Protein AF-A0AAW0CF86-F1 (afdb_monomer_lite)

Sequence (332 aa):
MVPHLQNVLKTLPPSVVMSGIFGQWKYLMWEEATASEIQLRLKTPATFFRSRMERLRRHFGIWWAPGPDLRQPALHHREGIALLFYDQYWTAMAHKADLRVYWSPFLDSIKKAYPHLQRTTTLRFVIPFPILEALWVHDDPPIRSQSLHLLRFLEDSWRPLPSLGYDETRHDQERIAFVSALTRHLNRTDHTVTSVLMTSRRGQQFIRFVNLQIIHRRFYSTQLSHRSQASFRDRSILMLEWARATRRVQEVGNLPLDHFAPIPAPEDDSPASSEGANESTVRYSVDTATPEVGSNRLAMEESSPDSSTPRDGNLSSAIADGSVTQGEYGIV

Foldseek 3Di:
DLVVVLVVCVVDQQQCCCCQPVVNQLLQLQDGGDNVLVVCCSPPVVVSVVVCCVVVLLLFLSVVADWFPADPPLVVDPLSVVLVVLSVVLVCLLPDPVVVVCVVVSVVSCVVCQVVNCVRRVALSSHRLVSLLSQQLPPDPVSNVSSLVCLVSVVRSLDFDPDDPGDVVNSVSVLLSVLSSVLCSLPDPPRPGHGNLLADPSSVVSLLVSLVSCQVVVLLEPVPDPDDPSSNVSSPSSLVSSVVSNVSSCVSHVHDPPSHPRRDHNVVPDPDPPDDPDDDPPDPDDDDDDDDDDDDDDDDDDDDDDDDDDDDDDDDDDDDDDDDDDDDDDDD

Structure (mmCIF, N/CA/C/O backbone):
data_AF-A0AAW0CF86-F1
#
_entry.id   AF-A0AAW0CF86-F1
#
loop_
_atom_site.group_PDB
_atom_site.id
_atom_site.type_symbol
_atom_site.label_atom_id
_atom_site.label_alt_id
_atom_site.label_comp_id
_atom_site.label_asym_id
_atom_site.label_entity_id
_atom_site.label_seq_id
_atom_site.pdbx_PDB_ins_code
_atom_site.Cartn_x
_atom_site.Cartn_y
_atom_site.Cartn_z
_atom_site.occupancy
_atom_site.B_iso_or_equiv
_atom_site.auth_seq_id
_atom_site.auth_comp_id
_atom_site.auth_asym_id
_atom_site.auth_atom_id
_atom_site.pdbx_PDB_model_num
ATOM 1 N N . MET A 1 1 ? 11.888 5.222 -34.480 1.00 59.88 1 MET A N 1
ATOM 2 C CA . MET A 1 1 ? 11.998 4.253 -33.360 1.00 59.88 1 MET A CA 1
ATOM 3 C C . MET A 1 1 ? 10.873 4.353 -32.328 1.00 59.88 1 MET A C 1
ATOM 5 O O . MET A 1 1 ? 10.378 3.312 -31.918 1.00 59.88 1 MET A O 1
ATOM 9 N N . VAL A 1 2 ? 10.422 5.552 -31.934 1.00 68.31 2 VAL A N 1
ATOM 10 C CA . VAL A 1 2 ? 9.362 5.723 -30.913 1.00 68.31 2 VAL A CA 1
ATOM 11 C C . VAL A 1 2 ? 8.044 4.975 -31.215 1.00 68.31 2 VAL A C 1
ATOM 13 O O . VAL A 1 2 ? 7.524 4.359 -30.288 1.00 68.31 2 VAL A O 1
ATOM 16 N N . PRO A 1 3 ? 7.520 4.925 -32.462 1.00 75.00 3 PRO A N 1
ATOM 17 C CA . PRO A 1 3 ? 6.268 4.207 -32.742 1.00 75.00 3 PRO A CA 1
ATOM 18 C C . PRO A 1 3 ? 6.373 2.689 -32.546 1.00 75.00 3 PRO A C 1
ATOM 20 O O . PRO A 1 3 ? 5.465 2.066 -32.006 1.00 75.00 3 PRO A O 1
ATOM 23 N N . HIS A 1 4 ? 7.504 2.090 -32.933 1.00 79.50 4 HIS A N 1
ATOM 24 C CA . HIS A 1 4 ? 7.721 0.652 -32.775 1.00 79.50 4 HIS A CA 1
ATOM 25 C C . HIS A 1 4 ? 7.871 0.274 -31.298 1.00 79.50 4 HIS A C 1
ATOM 27 O O . HIS A 1 4 ? 7.210 -0.648 -30.828 1.00 79.50 4 HIS A O 1
ATOM 33 N N . LEU A 1 5 ? 8.644 1.057 -30.536 1.00 81.69 5 LEU A N 1
ATOM 34 C CA . LEU A 1 5 ? 8.750 0.882 -29.089 1.00 81.69 5 LEU A CA 1
ATOM 35 C C . LEU A 1 5 ? 7.384 1.041 -28.406 1.00 81.69 5 LEU A C 1
ATOM 37 O O . LEU A 1 5 ? 7.028 0.234 -27.560 1.00 81.69 5 LEU A O 1
ATOM 41 N N . GLN A 1 6 ? 6.574 2.026 -28.799 1.00 81.94 6 GLN A N 1
ATOM 42 C CA . GLN A 1 6 ? 5.212 2.176 -28.275 1.00 81.94 6 GLN A CA 1
ATOM 43 C C . GLN A 1 6 ? 4.331 0.954 -28.552 1.00 81.94 6 GLN A C 1
ATOM 45 O O . GLN A 1 6 ? 3.543 0.587 -27.684 1.00 81.94 6 GLN A O 1
ATOM 50 N N . ASN A 1 7 ? 4.452 0.330 -29.725 1.00 84.19 7 ASN A N 1
ATOM 51 C CA . ASN A 1 7 ? 3.686 -0.869 -30.059 1.00 84.19 7 ASN A CA 1
ATOM 52 C C . ASN A 1 7 ? 4.094 -2.059 -29.188 1.00 84.19 7 ASN A C 1
ATOM 54 O O . ASN A 1 7 ? 3.217 -2.731 -28.660 1.00 84.19 7 ASN A O 1
ATOM 58 N N . VAL A 1 8 ? 5.396 -2.259 -28.964 1.00 86.00 8 VAL A N 1
ATOM 59 C CA . VAL A 1 8 ? 5.900 -3.316 -28.071 1.00 86.00 8 VAL A CA 1
ATOM 60 C C . VAL A 1 8 ? 5.487 -3.058 -26.619 1.00 86.00 8 VAL A C 1
ATOM 62 O O . VAL A 1 8 ? 5.004 -3.949 -25.935 1.00 86.00 8 VAL A O 1
ATOM 65 N N . LEU A 1 9 ? 5.610 -1.826 -26.125 1.00 87.00 9 LEU A N 1
ATOM 66 C CA . LEU A 1 9 ? 5.293 -1.526 -24.725 1.00 87.00 9 LEU A CA 1
ATOM 67 C C . LEU A 1 9 ? 3.800 -1.625 -24.401 1.00 87.00 9 LEU A C 1
ATOM 69 O O . LEU A 1 9 ? 3.448 -1.854 -23.249 1.00 87.00 9 LEU A O 1
ATOM 73 N N . LYS A 1 10 ? 2.919 -1.479 -25.396 1.00 85.06 10 LYS A N 1
ATOM 74 C CA . LYS A 1 10 ? 1.472 -1.679 -25.223 1.00 85.06 10 LYS A CA 1
ATOM 75 C C . LYS A 1 10 ? 1.084 -3.141 -25.001 1.00 85.06 10 LYS A C 1
ATOM 77 O O . LYS A 1 10 ? -0.008 -3.376 -24.497 1.00 85.06 10 LYS A O 1
ATOM 82 N N . THR A 1 11 ? 1.928 -4.102 -25.376 1.00 88.12 11 THR A N 1
ATOM 83 C CA . THR A 1 11 ? 1.635 -5.531 -25.176 1.00 88.12 11 THR A CA 1
ATOM 84 C C . THR A 1 11 ? 2.081 -6.038 -23.808 1.00 88.12 11 THR A C 1
ATOM 86 O O . THR A 1 11 ? 1.804 -7.183 -23.466 1.00 88.12 11 THR A O 1
ATOM 89 N N . LEU A 1 12 ? 2.794 -5.217 -23.036 1.00 89.62 12 LEU A N 1
ATOM 90 C CA . LEU A 1 12 ? 3.292 -5.569 -21.711 1.00 89.62 12 LEU A CA 1
ATOM 91 C C . LEU A 1 12 ? 2.400 -4.958 -20.621 1.00 89.62 12 LEU A C 1
ATOM 93 O O . LEU A 1 12 ? 1.883 -3.852 -20.808 1.00 89.62 12 LEU A O 1
ATOM 97 N N . PRO A 1 13 ? 2.258 -5.618 -19.455 1.00 90.06 13 PRO A N 1
ATOM 98 C CA . PRO A 1 13 ? 1.591 -5.012 -18.311 1.00 90.06 13 PRO A CA 1
ATOM 99 C C . PRO A 1 13 ? 2.250 -3.670 -17.938 1.00 90.06 13 PRO A C 1
ATOM 101 O O . PRO A 1 13 ? 3.485 -3.586 -17.908 1.00 90.06 13 PRO A O 1
ATOM 104 N N . PRO A 1 14 ? 1.477 -2.614 -17.616 1.00 91.56 14 PRO A N 1
ATOM 105 C CA . PRO A 1 14 ? 2.038 -1.306 -17.277 1.00 91.56 14 PRO A CA 1
ATOM 106 C C . PRO A 1 14 ? 3.062 -1.348 -16.137 1.00 91.56 14 PRO A C 1
ATOM 108 O O . PRO A 1 14 ? 4.071 -0.646 -16.188 1.00 91.56 14 PRO A O 1
ATOM 111 N N . SER A 1 15 ? 2.842 -2.202 -15.136 1.00 89.88 15 SER A N 1
ATOM 112 C CA . SER A 1 15 ? 3.768 -2.425 -14.023 1.00 89.88 15 SER A CA 1
ATOM 113 C C . SER A 1 15 ? 5.114 -2.985 -14.492 1.00 89.88 15 SER A C 1
ATOM 115 O O . SER A 1 15 ? 6.146 -2.468 -14.067 1.00 89.88 15 SER A O 1
ATOM 117 N N . VAL A 1 16 ? 5.143 -3.929 -15.443 1.00 91.38 16 VAL A N 1
ATOM 118 C CA . VAL A 1 16 ? 6.388 -4.450 -16.052 1.00 91.38 16 VAL A CA 1
ATOM 119 C C . VAL A 1 16 ? 7.157 -3.352 -16.777 1.00 91.38 16 VAL A C 1
ATOM 121 O O . VAL A 1 16 ? 8.369 -3.228 -16.618 1.00 91.38 16 VAL A O 1
ATOM 124 N N . VAL A 1 17 ? 6.465 -2.522 -17.558 1.00 92.19 17 VAL A N 1
ATOM 125 C CA . VAL A 1 17 ? 7.119 -1.428 -18.290 1.00 92.19 17 VAL A CA 1
ATOM 126 C C . VAL A 1 17 ? 7.677 -0.388 -17.316 1.00 92.19 17 VAL A C 1
ATOM 128 O O . VAL A 1 17 ? 8.817 0.061 -17.448 1.00 92.19 17 VAL A O 1
ATOM 131 N N . MET A 1 18 ? 6.894 -0.018 -16.305 1.00 90.69 18 MET A N 1
ATOM 132 C CA . MET A 1 18 ? 7.280 1.004 -15.337 1.00 90.69 18 MET A CA 1
ATOM 133 C C . MET A 1 18 ? 8.475 0.565 -14.475 1.00 90.69 18 MET A C 1
ATOM 135 O O . MET A 1 18 ? 9.384 1.363 -14.244 1.00 90.69 18 MET A O 1
ATOM 139 N N . SER A 1 19 ? 8.520 -0.701 -14.054 1.00 89.69 19 SER A N 1
ATOM 140 C CA . SER A 1 19 ? 9.624 -1.278 -13.274 1.00 89.69 19 SER A CA 1
ATOM 141 C C . SER A 1 19 ? 10.834 -1.633 -14.136 1.00 89.69 19 SER A C 1
ATOM 143 O O . SER A 1 19 ? 11.913 -1.074 -13.955 1.00 89.69 19 SER A O 1
ATOM 145 N N . GLY A 1 20 ? 10.656 -2.562 -15.073 1.00 86.44 20 GLY A N 1
ATOM 146 C CA . GLY A 1 20 ? 11.732 -3.221 -15.801 1.00 86.44 20 GLY A CA 1
ATOM 147 C C . GLY A 1 20 ? 12.387 -2.353 -16.869 1.00 86.44 20 GLY A C 1
ATOM 148 O O . GLY A 1 20 ? 13.569 -2.528 -17.148 1.00 86.44 20 GLY A O 1
ATOM 149 N N . ILE A 1 21 ? 11.644 -1.401 -17.444 1.00 88.06 21 ILE A N 1
ATOM 150 C CA . ILE A 1 21 ? 12.124 -0.569 -18.559 1.00 88.06 21 ILE A CA 1
ATOM 151 C C . ILE A 1 21 ? 12.426 0.852 -18.090 1.00 88.06 21 ILE A C 1
ATOM 153 O O . ILE A 1 21 ? 13.468 1.406 -18.434 1.00 88.06 21 ILE A O 1
ATOM 157 N N . PHE A 1 22 ? 11.552 1.453 -17.276 1.00 88.62 22 PHE A N 1
ATOM 158 C CA . PHE A 1 22 ? 11.775 2.811 -16.763 1.00 88.62 22 PHE A CA 1
ATOM 159 C C . PHE A 1 22 ? 12.461 2.881 -15.396 1.00 88.62 22 PHE A C 1
ATOM 161 O O . PHE A 1 22 ? 12.773 3.991 -14.949 1.00 88.62 22 PHE A O 1
ATOM 168 N N . GLY A 1 23 ? 12.692 1.748 -14.725 1.00 86.75 23 GLY A N 1
ATOM 169 C CA . GLY A 1 23 ? 13.358 1.700 -13.419 1.00 86.75 23 GLY A CA 1
ATOM 170 C C . GLY A 1 23 ? 12.551 2.336 -12.283 1.00 86.75 23 GLY A C 1
ATOM 171 O O . GLY A 1 23 ? 13.106 2.670 -11.241 1.00 86.75 23 GLY A O 1
ATOM 172 N N . GLN A 1 24 ? 11.246 2.552 -12.461 1.00 88.12 24 GLN A N 1
ATOM 173 C CA . GLN A 1 24 ? 10.406 3.320 -11.538 1.00 88.12 24 GLN A CA 1
ATOM 174 C C . GLN A 1 24 ? 9.729 2.444 -10.472 1.00 88.12 24 GLN A C 1
ATOM 176 O O . GLN A 1 24 ? 8.558 2.632 -10.136 1.00 88.12 24 GLN A O 1
ATOM 181 N N . TRP A 1 25 ? 10.487 1.506 -9.904 1.00 87.19 25 TRP A N 1
ATOM 182 C CA . TRP A 1 25 ? 10.035 0.587 -8.854 1.00 87.19 25 TRP A CA 1
ATOM 183 C C . TRP A 1 25 ? 9.386 1.290 -7.666 1.00 87.19 25 TRP A C 1
ATOM 185 O O . TRP A 1 25 ? 8.360 0.840 -7.164 1.00 87.19 25 TRP A O 1
ATOM 195 N N . LYS A 1 26 ? 9.949 2.433 -7.256 1.00 85.81 26 LYS A N 1
ATOM 196 C CA . LYS A 1 26 ? 9.449 3.198 -6.109 1.00 85.81 26 LYS A CA 1
ATOM 197 C C . LYS A 1 26 ? 7.974 3.572 -6.231 1.00 85.81 26 LYS A C 1
ATOM 199 O O . LYS A 1 26 ? 7.317 3.698 -5.215 1.00 85.81 26 LYS A O 1
ATOM 204 N N . TYR A 1 27 ? 7.445 3.756 -7.443 1.00 84.81 27 TYR A N 1
ATOM 205 C CA . TYR A 1 27 ? 6.038 4.114 -7.613 1.00 84.81 27 TYR A CA 1
ATOM 206 C C . TYR A 1 27 ? 5.123 2.900 -7.512 1.00 84.81 27 TYR A C 1
ATOM 208 O O . TYR A 1 27 ? 4.054 3.013 -6.926 1.00 84.81 27 TYR A O 1
ATOM 216 N N . LEU A 1 28 ? 5.556 1.752 -8.032 1.00 89.06 28 LEU A N 1
ATOM 217 C CA . LEU A 1 28 ? 4.744 0.534 -8.070 1.00 89.06 28 LEU A CA 1
ATOM 218 C C . LEU A 1 28 ? 4.494 -0.056 -6.685 1.00 89.06 28 LEU A C 1
ATOM 220 O O . LEU A 1 28 ? 3.451 -0.657 -6.454 1.00 89.06 28 LEU A O 1
ATOM 224 N N . MET A 1 29 ? 5.403 0.195 -5.740 1.00 90.62 29 MET A N 1
ATOM 225 C CA . MET A 1 29 ? 5.207 -0.199 -4.346 1.00 90.62 29 MET A CA 1
ATOM 226 C C . MET A 1 29 ? 3.998 0.481 -3.693 1.00 90.62 29 MET A C 1
ATOM 228 O O . MET A 1 29 ? 3.449 -0.064 -2.740 1.00 90.62 29 MET A O 1
ATOM 232 N N . TRP A 1 30 ? 3.567 1.645 -4.188 1.00 90.31 30 TRP A N 1
ATOM 233 C CA . TRP A 1 30 ? 2.544 2.465 -3.527 1.00 90.31 30 TRP A CA 1
ATOM 234 C C . TRP A 1 30 ? 1.343 2.792 -4.420 1.00 90.31 30 TRP A C 1
ATOM 236 O O . TRP A 1 30 ? 0.264 3.087 -3.912 1.00 90.31 30 TRP A O 1
ATOM 246 N N . GLU A 1 31 ? 1.500 2.738 -5.743 1.00 88.00 31 GLU A N 1
ATOM 247 C CA . GLU A 1 31 ? 0.454 3.050 -6.714 1.00 88.00 31 GLU A CA 1
ATOM 248 C C . GLU A 1 31 ? 0.515 2.128 -7.931 1.00 88.00 31 GLU A C 1
ATOM 250 O O . GLU A 1 31 ? 1.586 1.832 -8.460 1.00 88.00 31 GLU A O 1
ATOM 255 N N . GLU A 1 32 ? -0.657 1.759 -8.440 1.00 88.31 32 GLU A N 1
ATOM 256 C CA . GLU A 1 32 ? -0.766 1.041 -9.703 1.00 88.31 32 GLU A CA 1
ATOM 257 C C . GLU A 1 32 ? -0.334 1.930 -10.882 1.00 88.31 32 GLU A C 1
ATOM 259 O O . GLU A 1 32 ? -0.564 3.146 -10.898 1.00 88.31 32 GLU A O 1
ATOM 264 N N . ALA A 1 33 ? 0.326 1.325 -11.870 1.00 89.50 33 ALA A N 1
ATOM 265 C CA . ALA A 1 33 ? 0.683 1.996 -13.112 1.00 89.50 33 ALA A CA 1
ATOM 266 C C . ALA A 1 33 ? -0.411 1.812 -14.162 1.00 89.50 33 ALA A C 1
ATOM 268 O O . ALA A 1 33 ? -0.929 0.714 -14.345 1.00 89.50 33 ALA A O 1
ATOM 269 N N . THR A 1 34 ? -0.704 2.865 -14.922 1.00 90.56 34 THR A N 1
ATOM 270 C CA . THR A 1 34 ? -1.707 2.805 -15.993 1.00 90.56 34 THR A CA 1
ATOM 271 C C . THR A 1 34 ? -1.072 2.892 -17.378 1.00 90.56 34 THR A C 1
ATOM 273 O O . THR A 1 34 ? 0.010 3.452 -17.571 1.00 90.56 34 THR A O 1
ATOM 276 N N . ALA A 1 35 ? -1.770 2.388 -18.399 1.00 89.94 35 ALA A N 1
ATOM 277 C CA . ALA A 1 35 ? -1.308 2.497 -19.783 1.00 89.94 35 ALA A CA 1
ATOM 278 C C . ALA A 1 35 ? -1.127 3.962 -20.233 1.00 89.94 35 ALA A C 1
ATOM 280 O O . ALA A 1 35 ? -0.201 4.271 -20.987 1.00 89.94 35 ALA A O 1
ATOM 281 N N . SER A 1 36 ? -1.969 4.885 -19.750 1.00 89.31 36 SER A N 1
ATOM 282 C CA . SER A 1 36 ? -1.851 6.315 -20.061 1.00 89.31 36 SER A CA 1
ATOM 283 C C . SER A 1 36 ? -0.574 6.926 -19.484 1.00 89.31 36 SER A C 1
ATOM 285 O O . SER A 1 36 ? 0.070 7.738 -20.149 1.00 89.31 36 SER A O 1
ATOM 287 N N . GLU A 1 37 ? -0.142 6.484 -18.304 1.00 89.38 37 GLU A N 1
ATOM 288 C CA . GLU A 1 37 ? 1.126 6.901 -17.707 1.00 89.38 37 GLU A CA 1
ATOM 289 C C . GLU A 1 37 ? 2.336 6.399 -18.493 1.00 89.38 37 GLU A C 1
ATOM 291 O O . GLU A 1 37 ? 3.292 7.154 -18.674 1.00 89.38 37 GLU A O 1
ATOM 296 N N . ILE A 1 38 ? 2.288 5.168 -19.015 1.00 90.19 38 ILE A N 1
ATOM 297 C CA . ILE A 1 38 ? 3.330 4.643 -19.911 1.00 90.19 38 ILE A CA 1
ATOM 298 C C . ILE A 1 38 ? 3.429 5.504 -21.171 1.00 90.19 38 ILE A C 1
ATOM 300 O O . ILE A 1 38 ? 4.522 5.915 -21.565 1.00 90.19 38 ILE A O 1
ATOM 304 N N . GLN A 1 39 ? 2.289 5.845 -21.777 1.00 89.12 39 GLN A N 1
ATOM 305 C CA . GLN A 1 39 ? 2.263 6.713 -22.955 1.00 89.12 39 GLN A CA 1
ATOM 306 C C . GLN A 1 39 ? 2.796 8.116 -22.649 1.00 89.12 39 GLN A C 1
ATOM 308 O O . GLN A 1 39 ? 3.587 8.652 -23.427 1.00 89.12 39 GLN A O 1
ATOM 313 N N . LEU A 1 40 ? 2.417 8.697 -21.509 1.00 89.00 40 LEU A N 1
ATOM 314 C CA . LEU A 1 40 ? 2.907 10.006 -21.084 1.00 89.00 40 LEU A CA 1
ATOM 315 C C . LEU A 1 40 ? 4.421 9.981 -20.840 1.00 89.00 40 LEU A C 1
ATOM 317 O O . LEU A 1 40 ? 5.138 10.872 -21.296 1.00 89.00 40 LEU A O 1
ATOM 321 N N . ARG A 1 41 ? 4.925 8.927 -20.187 1.00 89.25 41 ARG A N 1
ATOM 322 C CA . ARG A 1 41 ? 6.355 8.735 -19.921 1.00 89.25 41 ARG A CA 1
ATOM 323 C C . ARG A 1 41 ? 7.179 8.575 -21.196 1.00 89.25 41 ARG A C 1
ATOM 325 O O . ARG A 1 41 ? 8.321 9.039 -21.214 1.00 89.25 41 ARG A O 1
ATOM 332 N N . LEU A 1 42 ? 6.620 7.936 -22.227 1.00 87.69 42 LEU A N 1
ATOM 333 C CA . LEU A 1 42 ? 7.255 7.757 -23.537 1.00 87.69 42 LEU A CA 1
ATOM 334 C C . LEU A 1 42 ? 7.262 9.035 -24.369 1.00 87.69 42 LEU A C 1
ATOM 336 O O . LEU A 1 42 ? 8.278 9.362 -24.974 1.00 87.69 42 LEU A O 1
ATOM 340 N N . LYS A 1 43 ? 6.128 9.741 -24.428 1.00 87.19 43 LYS A N 1
ATOM 341 C CA . LYS A 1 43 ? 5.984 10.941 -25.261 1.00 87.19 43 LYS A CA 1
ATOM 342 C C . LYS A 1 43 ? 6.702 12.138 -24.660 1.00 87.19 43 LYS A C 1
ATOM 344 O O . LYS A 1 43 ? 7.349 12.896 -25.376 1.00 87.19 43 LYS A O 1
ATOM 349 N N . THR A 1 44 ? 6.550 12.346 -23.354 1.00 88.31 44 THR A N 1
ATOM 350 C CA . THR A 1 44 ? 6.991 13.587 -22.717 1.00 88.31 44 THR A CA 1
ATOM 351 C C . THR A 1 44 ? 7.403 13.336 -21.260 1.00 88.31 44 THR A C 1
ATOM 353 O O . THR A 1 44 ? 6.649 13.643 -20.328 1.00 88.31 44 THR A O 1
ATOM 356 N N . PRO A 1 45 ? 8.632 12.826 -21.031 1.00 87.44 45 PRO A N 1
ATOM 357 C CA . PRO A 1 45 ? 9.131 12.470 -19.700 1.00 87.44 45 PRO A CA 1
ATOM 358 C C . PRO A 1 45 ? 8.988 13.584 -18.655 1.00 87.44 45 PRO A C 1
ATOM 360 O O . PRO A 1 45 ? 8.585 13.322 -17.524 1.00 87.44 45 PRO A O 1
ATOM 363 N N . ALA A 1 46 ? 9.251 14.839 -19.033 1.00 88.75 46 ALA A N 1
ATOM 364 C CA . ALA A 1 46 ? 9.133 15.981 -18.127 1.00 88.75 46 ALA A CA 1
ATOM 365 C C . ALA A 1 46 ? 7.694 16.189 -17.622 1.00 88.75 46 ALA A C 1
ATOM 367 O O . ALA A 1 46 ? 7.482 16.444 -16.437 1.00 88.75 46 ALA A O 1
ATOM 368 N N . THR A 1 47 ? 6.693 16.034 -18.496 1.00 87.88 47 THR A N 1
ATOM 369 C CA . THR A 1 47 ? 5.280 16.137 -18.093 1.00 87.88 47 THR A CA 1
ATOM 370 C C . THR A 1 47 ? 4.843 14.953 -17.246 1.00 87.88 47 THR A C 1
ATOM 372 O O . THR A 1 47 ? 4.106 15.151 -16.286 1.00 87.88 47 THR A O 1
ATOM 375 N N . PHE A 1 48 ? 5.357 13.749 -17.521 1.00 88.69 48 PHE A N 1
ATOM 376 C CA . PHE A 1 48 ? 5.144 12.600 -16.649 1.00 88.69 48 PHE A CA 1
ATOM 377 C C . PHE A 1 48 ? 5.638 12.903 -15.232 1.00 88.69 48 PHE A C 1
ATOM 379 O O . PHE A 1 48 ? 4.850 12.827 -14.294 1.00 88.69 48 PHE A O 1
ATOM 386 N N . PHE A 1 49 ? 6.894 13.335 -15.071 1.00 84.50 49 PHE A N 1
ATOM 387 C CA . PHE A 1 49 ? 7.438 13.640 -13.746 1.00 84.50 49 PHE A CA 1
ATOM 388 C C . PHE A 1 49 ? 6.715 14.804 -13.072 1.00 84.50 49 PHE A C 1
ATOM 390 O O . PHE A 1 49 ? 6.470 14.732 -11.873 1.00 84.50 49 PHE A O 1
ATOM 397 N N . ARG A 1 50 ? 6.307 15.836 -13.820 1.00 84.19 50 ARG A N 1
ATOM 398 C CA . ARG A 1 50 ? 5.503 16.938 -13.273 1.00 84.19 50 ARG A CA 1
ATOM 399 C C . ARG A 1 50 ? 4.132 16.457 -12.797 1.00 84.19 50 ARG A C 1
ATOM 401 O O . ARG A 1 50 ? 3.756 16.774 -11.677 1.00 84.19 50 ARG A O 1
ATOM 408 N N . SER A 1 51 ? 3.425 15.663 -13.602 1.00 83.50 51 SER A N 1
ATOM 409 C CA . SER A 1 51 ? 2.105 15.121 -13.252 1.00 83.50 51 SER A CA 1
ATOM 410 C C . SER A 1 51 ? 2.175 14.169 -12.057 1.00 83.50 51 SER A C 1
ATOM 412 O O . SER A 1 51 ? 1.367 14.274 -11.138 1.00 83.50 51 SER A O 1
ATOM 414 N N . ARG A 1 52 ? 3.189 13.291 -12.009 1.00 79.69 52 ARG A N 1
ATOM 415 C CA . ARG A 1 52 ? 3.446 12.412 -10.866 1.00 79.69 52 ARG A CA 1
ATOM 416 C C . ARG A 1 52 ? 3.835 13.219 -9.641 1.00 79.69 52 ARG A C 1
ATOM 418 O O . ARG A 1 52 ? 3.314 12.936 -8.577 1.00 79.69 52 ARG A O 1
ATOM 425 N N . MET A 1 53 ? 4.687 14.232 -9.769 1.00 74.19 53 MET A N 1
ATOM 426 C CA . MET A 1 53 ? 5.027 15.114 -8.655 1.00 74.19 53 MET A CA 1
ATOM 427 C C . MET A 1 53 ? 3.789 15.847 -8.142 1.00 74.19 53 MET A C 1
ATOM 429 O O . MET A 1 53 ? 3.609 15.918 -6.939 1.00 74.19 53 MET A O 1
ATOM 433 N N . GLU A 1 54 ? 2.918 16.359 -9.010 1.00 74.94 54 GLU A N 1
ATOM 434 C CA . GLU A 1 54 ? 1.692 17.039 -8.590 1.00 74.94 54 GLU A CA 1
ATOM 435 C C . GLU A 1 54 ? 0.712 16.074 -7.915 1.00 74.94 54 GLU A C 1
ATOM 437 O O . GLU A 1 54 ? 0.204 16.370 -6.836 1.00 74.94 54 GLU A O 1
ATOM 442 N N . ARG A 1 55 ? 0.497 14.884 -8.490 1.00 73.44 55 ARG A N 1
ATOM 443 C CA . ARG A 1 55 ? -0.362 13.855 -7.895 1.00 73.44 55 ARG A CA 1
ATOM 444 C C . ARG A 1 55 ? 0.198 13.353 -6.569 1.00 73.44 55 ARG A C 1
ATOM 446 O O . ARG A 1 55 ? -0.537 13.284 -5.596 1.00 73.44 55 ARG A O 1
ATOM 453 N N . LEU A 1 56 ? 1.483 13.027 -6.508 1.00 68.75 56 LEU A N 1
ATOM 454 C CA . LEU A 1 56 ? 2.137 12.492 -5.312 1.00 68.75 56 LEU A CA 1
ATOM 455 C C . LEU A 1 56 ? 2.398 13.569 -4.258 1.00 68.75 56 LEU A C 1
ATOM 457 O O . LEU A 1 56 ? 2.455 13.244 -3.079 1.00 68.75 56 LEU A O 1
ATOM 461 N N . ARG A 1 57 ? 2.469 14.849 -4.647 1.00 63.31 57 ARG A N 1
ATOM 462 C CA . ARG A 1 57 ? 2.363 15.972 -3.708 1.00 63.31 57 ARG A CA 1
ATOM 463 C C . ARG A 1 57 ? 0.993 16.049 -3.065 1.00 63.31 57 ARG A C 1
ATOM 465 O O . ARG A 1 57 ? 0.928 16.515 -1.951 1.00 63.31 57 ARG A O 1
ATOM 472 N N . ARG A 1 58 ? -0.086 15.596 -3.708 1.00 63.84 58 ARG A N 1
ATOM 473 C CA . ARG A 1 58 ? -1.401 15.487 -3.045 1.00 63.84 58 ARG A CA 1
ATOM 474 C C . ARG A 1 58 ? -1.502 14.262 -2.126 1.00 63.84 58 ARG A C 1
ATOM 476 O O . ARG A 1 58 ? -2.376 14.227 -1.273 1.00 63.84 58 ARG A O 1
ATOM 483 N N . HIS A 1 59 ? -0.622 13.273 -2.298 1.00 62.78 59 HIS A N 1
ATOM 484 C CA . HIS A 1 59 ? -0.629 11.991 -1.577 1.00 62.78 59 HIS A CA 1
ATOM 485 C C . HIS A 1 59 ? 0.696 11.748 -0.841 1.00 62.78 59 HIS A C 1
ATOM 487 O O . HIS A 1 59 ? 1.188 10.626 -0.854 1.00 62.78 59 HIS A O 1
ATOM 493 N N . PHE A 1 60 ? 1.252 12.845 -0.307 1.00 70.25 60 PHE A N 1
ATOM 494 C CA . PHE A 1 60 ? 2.434 13.076 0.538 1.00 70.25 60 PHE A CA 1
ATOM 495 C C . PHE A 1 60 ? 3.330 11.866 0.867 1.00 70.25 60 PHE A C 1
ATOM 497 O O . PHE A 1 60 ? 2.881 10.764 1.091 1.00 70.25 60 PHE A O 1
ATOM 504 N N . GLY A 1 61 ? 4.652 12.022 0.923 1.00 65.81 61 GLY A N 1
ATOM 505 C CA . GLY A 1 61 ? 5.538 10.926 1.359 1.00 65.81 61 GLY A CA 1
ATOM 506 C C . GLY A 1 61 ? 5.837 9.835 0.320 1.00 65.81 61 GLY A C 1
ATOM 507 O O . GLY A 1 61 ? 6.994 9.444 0.215 1.00 65.81 61 GLY A O 1
ATOM 508 N N . ILE A 1 62 ? 4.885 9.430 -0.535 1.00 78.94 62 ILE A N 1
ATOM 509 C CA . ILE A 1 62 ? 5.139 8.456 -1.624 1.00 78.94 62 ILE A CA 1
ATOM 510 C C . ILE A 1 62 ? 6.218 8.967 -2.593 1.00 78.94 62 ILE A C 1
ATOM 512 O O . ILE A 1 62 ? 7.055 8.203 -3.069 1.00 78.94 62 ILE A O 1
ATOM 516 N N . TRP A 1 63 ? 6.252 10.278 -2.863 1.00 77.50 63 TRP A N 1
ATOM 517 C CA . TRP A 1 63 ? 7.293 10.883 -3.708 1.00 77.50 63 TRP A CA 1
ATOM 518 C C . TRP A 1 63 ? 8.712 10.652 -3.165 1.00 77.50 63 TRP A C 1
ATOM 520 O O . TRP A 1 63 ? 9.657 10.463 -3.940 1.00 77.50 63 TRP A O 1
ATOM 530 N N . TRP A 1 64 ? 8.835 10.665 -1.837 1.00 77.00 64 TRP A N 1
ATOM 531 C CA . TRP A 1 64 ? 10.082 10.504 -1.098 1.00 77.00 64 TRP A CA 1
ATOM 532 C C . TRP A 1 64 ? 10.350 9.059 -0.690 1.00 77.00 64 TRP A C 1
ATOM 534 O O . TRP A 1 64 ? 11.382 8.805 -0.075 1.00 77.00 64 TRP A O 1
ATOM 544 N N . ALA A 1 65 ? 9.451 8.133 -1.025 1.00 85.75 65 ALA A N 1
ATOM 545 C CA . ALA A 1 65 ? 9.623 6.737 -0.692 1.00 85.75 65 ALA A CA 1
ATOM 546 C C . ALA A 1 65 ? 10.878 6.183 -1.380 1.00 85.75 65 ALA A C 1
ATOM 548 O O . ALA A 1 65 ? 11.093 6.437 -2.578 1.00 85.75 65 ALA A O 1
ATOM 549 N N . PRO A 1 66 ? 11.704 5.418 -0.656 1.00 87.81 66 PRO A N 1
ATOM 550 C CA . PRO A 1 66 ? 12.859 4.796 -1.262 1.00 87.81 66 PRO A CA 1
ATOM 551 C C . PRO A 1 66 ? 12.412 3.714 -2.249 1.00 87.81 66 PRO A C 1
ATOM 553 O O . PRO A 1 66 ? 11.398 3.040 -2.069 1.00 87.81 66 PRO A O 1
ATOM 556 N N . GLY A 1 67 ? 13.186 3.560 -3.321 1.00 88.06 67 GLY A N 1
ATOM 557 C CA . GLY A 1 67 ? 13.085 2.390 -4.185 1.00 88.06 67 GLY A CA 1
ATOM 558 C C . GLY A 1 67 ? 13.822 1.191 -3.581 1.00 88.06 67 GLY A C 1
ATOM 559 O O . GLY A 1 67 ? 14.634 1.369 -2.665 1.00 88.06 67 GLY A O 1
ATOM 560 N N . PRO A 1 68 ? 13.575 -0.020 -4.104 1.00 90.19 68 PRO A N 1
ATOM 561 C CA . PRO A 1 68 ? 14.378 -1.181 -3.759 1.00 90.19 68 PRO A CA 1
ATOM 562 C C . PRO A 1 68 ? 15.835 -0.948 -4.182 1.00 90.19 68 PRO A C 1
ATOM 564 O O . PRO A 1 68 ? 16.095 -0.440 -5.277 1.00 90.19 68 PRO A O 1
ATOM 567 N N . ASP A 1 69 ? 16.776 -1.316 -3.317 1.00 89.69 69 ASP A N 1
ATOM 568 C CA . ASP A 1 69 ? 18.208 -1.249 -3.604 1.00 89.69 69 ASP A CA 1
ATOM 569 C C . ASP A 1 69 ? 18.615 -2.423 -4.501 1.00 89.69 69 ASP A C 1
ATOM 571 O O . ASP A 1 69 ? 19.017 -3.493 -4.048 1.00 89.69 69 ASP A O 1
ATOM 575 N N . LEU A 1 70 ? 18.390 -2.247 -5.803 1.00 88.00 70 LEU A N 1
ATOM 576 C CA . LEU A 1 70 ? 18.678 -3.244 -6.825 1.00 88.00 70 LEU A CA 1
ATOM 577 C C . LEU A 1 70 ? 19.865 -2.812 -7.672 1.00 88.00 70 LEU A C 1
ATOM 579 O O . LEU A 1 70 ? 19.938 -1.671 -8.142 1.00 88.00 70 LEU A O 1
ATOM 583 N N . ARG A 1 71 ? 20.725 -3.786 -7.979 1.00 88.31 71 ARG A N 1
ATOM 584 C CA . ARG A 1 71 ? 21.757 -3.638 -9.006 1.00 88.31 71 ARG A CA 1
ATOM 585 C C . ARG A 1 71 ? 21.107 -3.284 -10.340 1.00 88.31 71 ARG A C 1
ATOM 587 O O . ARG A 1 71 ? 20.079 -3.852 -10.707 1.00 88.31 71 ARG A O 1
ATOM 594 N N . GLN A 1 72 ? 21.708 -2.337 -11.052 1.00 85.88 72 GLN A N 1
ATOM 595 C CA . GLN A 1 72 ? 21.192 -1.851 -12.326 1.00 85.88 72 GLN A CA 1
ATOM 596 C C . GLN A 1 72 ? 22.010 -2.412 -13.495 1.00 85.88 72 GLN A C 1
ATOM 598 O O . GLN A 1 72 ? 23.238 -2.391 -13.420 1.00 85.88 72 GLN A O 1
ATOM 603 N N . PRO A 1 73 ? 21.359 -2.839 -14.592 1.00 87.06 73 PRO A N 1
ATOM 604 C CA . PRO A 1 73 ? 19.907 -2.892 -14.804 1.00 87.06 73 PRO A CA 1
ATOM 605 C C . PRO A 1 73 ? 19.231 -4.023 -14.012 1.00 87.06 73 PRO A C 1
ATOM 607 O O . PRO A 1 73 ? 19.697 -5.158 -14.039 1.00 87.06 73 PRO A O 1
ATOM 610 N N . ALA A 1 74 ? 18.101 -3.739 -13.354 1.00 87.06 74 ALA A N 1
ATOM 611 C CA . ALA A 1 74 ? 17.429 -4.702 -12.468 1.00 87.06 74 ALA A CA 1
ATOM 612 C C . ALA A 1 74 ? 17.142 -6.065 -13.132 1.00 87.06 74 ALA A C 1
ATOM 614 O O . ALA A 1 74 ? 17.292 -7.107 -12.500 1.00 87.06 74 ALA A O 1
ATOM 615 N N . LEU A 1 75 ? 16.783 -6.073 -14.420 1.00 89.12 75 LEU A N 1
ATOM 616 C CA . LEU A 1 75 ? 16.455 -7.297 -15.162 1.00 89.12 75 LEU A CA 1
ATOM 617 C C .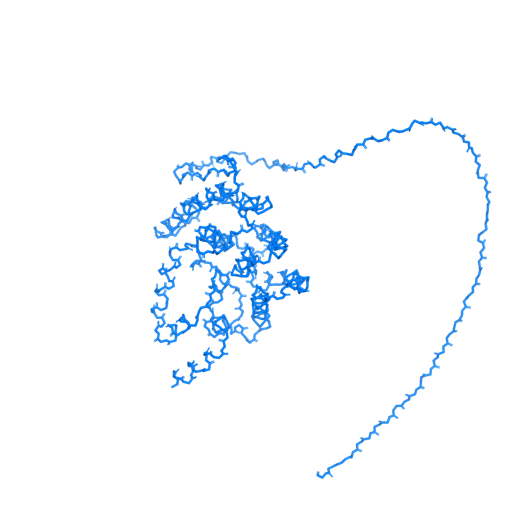 LEU A 1 75 ? 17.671 -8.153 -15.546 1.00 89.12 75 LEU A C 1
ATOM 619 O O . LEU A 1 75 ? 17.491 -9.256 -16.048 1.00 89.12 75 LEU A O 1
ATOM 623 N N . HIS A 1 76 ? 18.898 -7.679 -15.321 1.00 91.38 76 HIS A N 1
ATOM 624 C CA . HIS A 1 76 ? 20.114 -8.470 -15.545 1.00 91.38 76 HIS A CA 1
ATOM 625 C C . HIS A 1 76 ? 20.512 -9.291 -14.315 1.00 91.38 76 HIS A C 1
ATOM 627 O O . HIS A 1 76 ? 21.453 -10.082 -14.365 1.00 91.38 76 HIS A O 1
ATOM 633 N N . HIS A 1 77 ? 19.815 -9.097 -13.197 1.00 90.50 77 HIS A N 1
ATOM 634 C CA . HIS A 1 77 ? 20.168 -9.685 -11.919 1.00 90.50 77 HIS A CA 1
ATOM 635 C C . HIS A 1 77 ? 19.003 -10.490 -11.353 1.00 90.50 77 HIS A C 1
ATOM 637 O O . HIS A 1 77 ? 17.830 -10.144 -11.519 1.00 90.50 77 HIS A O 1
ATOM 643 N N . ARG A 1 78 ? 19.336 -11.584 -10.662 1.00 90.88 78 ARG A N 1
ATOM 644 C CA . ARG A 1 78 ? 18.350 -12.521 -10.113 1.00 90.88 78 ARG A CA 1
ATOM 645 C C . ARG A 1 78 ? 17.383 -11.824 -9.158 1.00 90.88 78 ARG A C 1
ATOM 647 O O . ARG A 1 78 ? 16.207 -12.166 -9.141 1.00 90.88 78 ARG A O 1
ATOM 654 N N . GLU A 1 79 ? 17.862 -10.850 -8.394 1.00 90.25 79 GLU A N 1
ATOM 655 C CA . GLU A 1 79 ? 17.086 -10.097 -7.411 1.00 90.25 79 GLU A CA 1
ATOM 656 C C . GLU A 1 79 ? 16.004 -9.245 -8.080 1.00 90.25 79 GLU A C 1
ATOM 658 O O . GLU A 1 79 ? 14.853 -9.259 -7.644 1.00 90.25 79 GLU A O 1
ATOM 663 N N . GLY A 1 80 ? 16.344 -8.540 -9.164 1.00 90.38 80 GLY A N 1
ATOM 664 C CA . GLY A 1 80 ? 15.378 -7.722 -9.895 1.00 90.38 80 GLY A CA 1
ATOM 665 C C . GLY A 1 80 ? 14.377 -8.563 -10.686 1.00 90.38 80 GLY A C 1
ATOM 666 O O . GLY A 1 80 ? 13.191 -8.238 -10.696 1.00 90.38 80 GLY A O 1
ATOM 667 N N . ILE A 1 81 ? 14.815 -9.686 -11.269 1.00 91.25 81 ILE A N 1
ATOM 668 C CA . ILE A 1 81 ? 13.913 -10.662 -11.906 1.00 91.25 81 ILE A CA 1
ATOM 669 C C . ILE A 1 81 ? 12.949 -11.258 -10.870 1.00 91.25 81 ILE A C 1
ATOM 671 O O . ILE A 1 81 ? 11.750 -11.343 -11.126 1.00 91.25 81 ILE A O 1
ATOM 675 N N . ALA A 1 82 ? 13.448 -11.642 -9.692 1.00 92.00 82 ALA A N 1
ATOM 676 C CA . ALA A 1 82 ? 12.624 -12.207 -8.628 1.00 92.00 82 ALA A CA 1
ATOM 677 C C . ALA A 1 82 ? 11.594 -11.198 -8.105 1.00 92.00 82 ALA A C 1
ATOM 679 O O . ALA A 1 82 ? 10.426 -11.555 -7.961 1.00 92.00 82 ALA A O 1
ATOM 680 N N . LEU A 1 83 ? 11.992 -9.943 -7.860 1.00 92.31 83 LEU A N 1
ATOM 681 C CA . LEU A 1 83 ? 11.057 -8.899 -7.435 1.00 92.31 83 LEU A CA 1
ATOM 682 C C . LEU A 1 83 ? 9.958 -8.680 -8.481 1.00 92.31 83 LEU A C 1
ATOM 684 O O . LEU A 1 83 ? 8.787 -8.631 -8.115 1.00 92.31 83 LEU A O 1
ATOM 688 N N . LEU A 1 84 ? 10.322 -8.614 -9.769 1.00 92.56 84 LEU A N 1
ATOM 689 C CA . LEU A 1 84 ? 9.346 -8.483 -10.852 1.00 92.56 84 LEU A CA 1
ATOM 690 C C . LEU A 1 84 ? 8.380 -9.663 -10.879 1.00 92.56 84 LEU A C 1
ATOM 692 O O . LEU A 1 84 ? 7.173 -9.471 -10.977 1.00 92.56 84 LEU A O 1
ATOM 696 N N . PHE A 1 85 ? 8.909 -10.882 -10.783 1.00 93.56 85 PHE A N 1
ATOM 697 C CA . PHE A 1 85 ? 8.098 -12.089 -10.787 1.00 93.56 85 PHE A CA 1
ATOM 698 C C . PHE A 1 85 ? 7.055 -12.067 -9.664 1.00 93.56 85 PHE A C 1
ATOM 700 O O . PHE A 1 85 ? 5.879 -12.299 -9.933 1.00 93.56 85 PHE A O 1
ATOM 707 N N . TYR A 1 86 ? 7.458 -11.748 -8.429 1.00 94.62 86 TYR A N 1
ATOM 708 C CA . TYR A 1 86 ? 6.529 -11.699 -7.300 1.00 94.62 86 TYR A CA 1
ATOM 709 C C . TYR A 1 86 ? 5.518 -10.558 -7.414 1.00 94.62 86 TYR A C 1
ATOM 711 O O . TYR A 1 86 ? 4.341 -10.793 -7.167 1.00 94.62 86 TYR A O 1
ATOM 719 N N . ASP A 1 87 ? 5.939 -9.364 -7.838 1.00 92.06 87 ASP A N 1
ATOM 720 C CA . ASP A 1 87 ? 5.036 -8.233 -8.085 1.00 92.06 87 ASP A CA 1
ATOM 721 C C . ASP A 1 87 ? 3.932 -8.603 -9.090 1.00 92.06 87 ASP A C 1
ATOM 723 O O . ASP A 1 87 ? 2.742 -8.444 -8.805 1.00 92.06 87 ASP A O 1
ATOM 727 N N . GLN A 1 88 ? 4.311 -9.186 -10.231 1.00 93.12 88 GLN A N 1
ATOM 728 C CA . GLN A 1 88 ? 3.362 -9.595 -11.267 1.00 93.12 88 GLN A CA 1
ATOM 729 C C . GLN A 1 88 ? 2.478 -10.755 -10.820 1.00 93.12 88 GLN A C 1
ATOM 731 O O . GLN A 1 88 ? 1.264 -10.715 -11.016 1.00 93.12 88 GLN A O 1
ATOM 736 N N . TYR A 1 89 ? 3.070 -11.775 -10.196 1.00 95.19 89 TYR A N 1
ATOM 737 C CA . TYR A 1 89 ? 2.327 -12.922 -9.696 1.00 95.19 89 TYR A CA 1
ATOM 738 C C . TYR A 1 89 ? 1.296 -12.483 -8.654 1.00 95.19 89 TYR A C 1
ATOM 740 O O . TYR A 1 89 ? 0.118 -12.798 -8.787 1.00 95.19 89 TYR A O 1
ATOM 748 N N . TRP A 1 90 ? 1.692 -11.699 -7.650 1.00 96.19 90 TRP A N 1
ATOM 749 C CA . TRP A 1 90 ? 0.771 -11.249 -6.610 1.00 96.19 90 TRP A CA 1
ATOM 750 C C . TRP A 1 90 ? -0.301 -10.305 -7.133 1.00 96.19 90 TRP A C 1
ATOM 752 O O . TRP A 1 90 ? -1.451 -10.435 -6.722 1.00 96.19 90 TRP A O 1
ATOM 762 N N . THR A 1 91 ? 0.041 -9.413 -8.063 1.00 94.19 91 THR A N 1
ATOM 763 C CA . THR A 1 91 ? -0.939 -8.534 -8.714 1.00 94.19 91 THR A CA 1
ATOM 764 C C . THR A 1 91 ? -1.978 -9.348 -9.478 1.00 94.19 91 THR A C 1
AT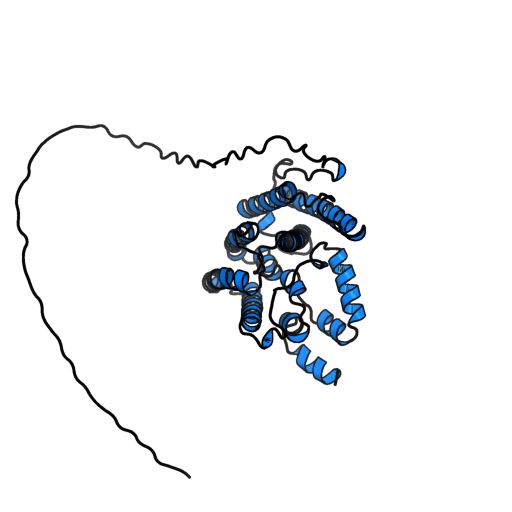OM 766 O O . THR A 1 91 ? -3.175 -9.114 -9.313 1.00 94.19 91 THR A O 1
ATOM 769 N N . ALA A 1 92 ? -1.546 -10.338 -10.265 1.00 93.69 92 ALA A N 1
ATOM 770 C CA . ALA A 1 92 ? -2.452 -11.212 -11.002 1.00 93.69 92 ALA A CA 1
ATOM 771 C C . ALA A 1 92 ? -3.346 -12.033 -10.062 1.00 93.69 92 ALA A C 1
ATOM 773 O O . ALA A 1 92 ? -4.545 -12.154 -10.302 1.00 93.69 92 ALA A O 1
ATOM 774 N N . MET A 1 93 ? -2.784 -12.558 -8.969 1.00 94.88 93 MET A N 1
ATOM 775 C CA . MET A 1 93 ? -3.541 -13.313 -7.970 1.00 94.88 93 MET A CA 1
ATOM 776 C C . MET A 1 93 ? -4.575 -12.444 -7.249 1.00 94.88 93 MET A C 1
ATOM 778 O O . MET A 1 93 ? -5.713 -12.872 -7.097 1.00 94.88 93 MET A O 1
ATOM 782 N N . ALA A 1 94 ? -4.213 -11.224 -6.842 1.00 94.56 94 ALA A N 1
ATOM 783 C CA . ALA A 1 94 ? -5.099 -10.320 -6.105 1.00 94.56 94 ALA A CA 1
ATOM 784 C C . ALA A 1 94 ? -6.358 -9.916 -6.893 1.00 94.56 94 ALA A C 1
ATOM 786 O O . ALA A 1 94 ? -7.388 -9.644 -6.285 1.00 94.56 94 ALA A O 1
ATOM 787 N N . HIS A 1 95 ? -6.281 -9.916 -8.227 1.00 92.00 95 HIS A N 1
ATOM 788 C CA . HIS A 1 95 ? -7.393 -9.587 -9.126 1.00 92.00 95 HIS A CA 1
ATOM 789 C C . HIS A 1 95 ? -8.090 -10.823 -9.709 1.00 92.00 95 HIS A C 1
ATOM 791 O O . HIS A 1 95 ? -8.933 -10.707 -10.601 1.00 92.00 95 HIS A O 1
ATOM 797 N N . LYS A 1 96 ? -7.729 -12.025 -9.254 1.00 92.19 96 LYS A N 1
ATOM 798 C CA . LYS A 1 96 ? -8.257 -13.263 -9.816 1.00 92.19 96 LYS A CA 1
ATOM 799 C C . LYS A 1 96 ? -9.642 -13.569 -9.244 1.00 92.19 96 LYS A C 1
ATOM 801 O O . LYS A 1 96 ? -9.797 -13.695 -8.034 1.00 92.19 96 LYS A O 1
ATOM 806 N N . ALA A 1 97 ? -10.633 -13.771 -10.112 1.00 88.44 97 ALA A N 1
ATOM 807 C CA . ALA A 1 97 ? -12.015 -14.040 -9.695 1.00 88.44 97 ALA A CA 1
ATOM 808 C C . ALA A 1 97 ? -12.163 -15.297 -8.812 1.00 88.44 97 ALA A C 1
ATOM 810 O O . ALA A 1 97 ? -13.015 -15.347 -7.930 1.00 88.44 97 ALA A O 1
ATOM 811 N N . ASP A 1 98 ? -11.316 -16.307 -9.021 1.00 90.56 98 ASP A N 1
ATOM 812 C CA . ASP A 1 98 ? -11.293 -17.562 -8.263 1.00 90.56 98 ASP A CA 1
ATOM 813 C C . ASP A 1 98 ? -10.193 -17.592 -7.182 1.00 90.56 98 ASP A C 1
ATOM 815 O O . ASP A 1 98 ? -9.820 -18.670 -6.707 1.00 90.56 98 ASP A O 1
ATOM 819 N N . LEU A 1 99 ? -9.683 -16.426 -6.749 1.00 93.50 99 LEU A N 1
ATOM 820 C CA . LEU A 1 99 ? -8.620 -16.308 -5.739 1.00 93.50 99 LEU A CA 1
ATOM 821 C C . LEU A 1 99 ? -8.911 -17.131 -4.477 1.00 93.50 99 LEU A C 1
ATOM 823 O O . LEU A 1 99 ? -7.981 -17.625 -3.847 1.00 93.50 99 LEU A O 1
ATOM 827 N N . ARG A 1 100 ? -10.181 -17.364 -4.133 1.00 92.81 100 ARG A N 1
ATOM 828 C CA . ARG A 1 100 ? -10.575 -18.187 -2.984 1.00 92.81 100 ARG A CA 1
ATOM 829 C C . ARG A 1 100 ? -9.971 -19.592 -3.034 1.00 92.81 100 ARG A C 1
ATOM 831 O O . ARG A 1 100 ? -9.537 -20.100 -2.003 1.00 92.81 100 ARG A O 1
ATOM 838 N N . VAL A 1 101 ? -9.903 -20.204 -4.216 1.00 93.38 101 VAL A N 1
ATOM 839 C CA . VAL A 1 101 ? -9.309 -21.538 -4.413 1.00 93.38 101 VAL A CA 1
ATOM 840 C C . VAL A 1 101 ? -7.788 -21.492 -4.249 1.00 93.38 101 VAL A C 1
ATOM 842 O O . VAL A 1 101 ? -7.169 -22.440 -3.771 1.00 93.38 101 VAL A O 1
ATOM 845 N N . TYR A 1 102 ? -7.182 -20.360 -4.596 1.00 93.75 102 TYR A N 1
ATOM 846 C CA . TYR A 1 102 ? -5.737 -20.167 -4.601 1.00 93.75 102 TYR A CA 1
ATOM 847 C C . TYR A 1 102 ? -5.214 -19.356 -3.415 1.00 93.75 102 TYR A C 1
ATOM 849 O O . TYR A 1 102 ? -4.032 -19.005 -3.391 1.00 93.75 102 TYR A O 1
ATOM 857 N N . TRP A 1 103 ? -6.055 -19.081 -2.417 1.00 94.69 103 TRP A N 1
ATOM 858 C CA . TRP A 1 103 ? -5.694 -18.230 -1.290 1.00 94.69 103 TRP A CA 1
ATOM 859 C C . TRP A 1 103 ? -4.481 -18.773 -0.532 1.00 94.69 103 TRP A C 1
ATOM 861 O O . TRP A 1 103 ? -3.525 -18.040 -0.281 1.00 94.69 103 TRP A O 1
ATOM 871 N N . SER A 1 104 ? -4.487 -20.070 -0.206 1.00 94.94 104 SER A N 1
ATOM 872 C CA . SER A 1 104 ? -3.375 -20.704 0.509 1.00 94.94 104 SER A CA 1
ATOM 873 C C . SER A 1 104 ? -2.066 -20.649 -0.299 1.00 94.94 104 SER A C 1
ATOM 875 O O . SER A 1 104 ? -1.093 -20.110 0.231 1.00 94.94 104 SER A O 1
ATOM 877 N N . PRO A 1 105 ? -2.020 -21.066 -1.587 1.00 95.25 105 PRO A N 1
ATOM 878 C CA . PRO A 1 105 ? -0.845 -20.860 -2.441 1.00 95.25 105 PRO A CA 1
ATOM 879 C C . PRO A 1 105 ? -0.372 -19.403 -2.533 1.00 95.25 105 PRO A C 1
ATOM 881 O O . PRO A 1 105 ? 0.830 -19.136 -2.479 1.00 95.25 105 PRO A O 1
ATOM 884 N N . PHE A 1 106 ? -1.299 -18.451 -2.660 1.00 95.94 106 PHE A N 1
ATOM 885 C CA . PHE A 1 106 ? -0.987 -17.025 -2.718 1.00 95.94 106 PHE A CA 1
ATOM 886 C C . PHE A 1 106 ? -0.325 -16.549 -1.419 1.00 95.94 106 PHE A C 1
ATOM 888 O O . PHE A 1 106 ? 0.787 -16.016 -1.446 1.00 95.94 106 PHE A O 1
ATOM 895 N N . LEU A 1 107 ? -0.946 -16.815 -0.272 1.00 95.88 107 LEU A N 1
ATOM 896 C CA . LEU A 1 107 ? -0.417 -16.434 1.032 1.00 95.88 107 LEU A CA 1
ATOM 897 C C . LEU A 1 107 ? 0.926 -17.121 1.334 1.00 95.88 107 LEU A C 1
ATOM 899 O O . LEU A 1 107 ? 1.824 -16.505 1.913 1.00 95.88 107 LEU A O 1
ATOM 903 N N . ASP A 1 108 ? 1.090 -18.380 0.932 1.00 96.12 108 ASP A N 1
ATOM 904 C CA . ASP A 1 108 ? 2.342 -19.115 1.104 1.00 96.12 108 ASP A CA 1
ATOM 905 C C . ASP A 1 108 ? 3.463 -18.571 0.220 1.00 96.12 108 ASP A C 1
ATOM 907 O O . ASP A 1 108 ? 4.614 -18.528 0.658 1.00 96.12 108 ASP A O 1
ATOM 911 N N . SER A 1 109 ? 3.143 -18.080 -0.980 1.00 96.81 109 SER A N 1
ATOM 912 C CA . SER A 1 109 ? 4.120 -17.382 -1.819 1.00 96.81 109 SER A CA 1
ATOM 913 C C . SER A 1 109 ? 4.634 -16.104 -1.145 1.00 96.81 109 SER A C 1
ATOM 915 O O . SER A 1 109 ? 5.844 -15.878 -1.120 1.00 96.81 109 SER A O 1
ATOM 917 N N . ILE A 1 110 ? 3.746 -15.326 -0.507 1.00 96.56 110 ILE A N 1
ATOM 918 C CA . ILE A 1 110 ? 4.122 -14.136 0.266 1.00 96.56 110 ILE A CA 1
ATOM 919 C C . ILE A 1 110 ? 5.009 -14.545 1.438 1.00 96.56 110 ILE A C 1
ATOM 921 O O . ILE A 1 110 ? 6.128 -14.056 1.542 1.00 96.56 110 ILE A O 1
ATOM 925 N N . LYS A 1 111 ? 4.567 -15.493 2.279 1.00 96.12 111 LYS A N 1
ATOM 926 C CA . LYS A 1 111 ? 5.344 -15.983 3.436 1.00 96.12 111 LYS A CA 1
ATOM 927 C C . LYS A 1 111 ? 6.770 -16.383 3.051 1.00 96.12 111 LYS A C 1
ATOM 929 O O . LYS A 1 111 ? 7.707 -16.043 3.767 1.00 96.12 111 LYS A O 1
ATOM 934 N N . LYS A 1 112 ? 6.926 -17.117 1.945 1.00 95.38 112 LYS A N 1
ATOM 935 C CA . LYS A 1 112 ? 8.226 -17.623 1.481 1.00 95.38 112 LYS A CA 1
ATOM 936 C C . LYS A 1 112 ? 9.113 -16.512 0.924 1.00 95.38 112 LYS A C 1
ATOM 938 O O . LYS A 1 112 ? 10.303 -16.479 1.228 1.00 95.38 112 LYS A O 1
ATOM 943 N N . ALA A 1 113 ? 8.553 -15.603 0.128 1.00 95.00 113 ALA A N 1
ATOM 944 C CA . ALA A 1 113 ? 9.324 -14.541 -0.510 1.00 95.00 113 ALA A CA 1
ATOM 945 C C . ALA A 1 113 ? 9.692 -13.408 0.457 1.00 95.00 113 ALA A C 1
ATOM 947 O O . ALA A 1 113 ? 10.746 -12.796 0.308 1.00 95.00 113 ALA A O 1
ATOM 948 N N . TYR A 1 114 ? 8.847 -13.137 1.455 1.00 93.25 114 TYR A N 1
ATOM 949 C CA . TYR A 1 114 ? 8.922 -11.938 2.287 1.00 93.25 114 TYR A CA 1
ATOM 950 C C . TYR A 1 114 ? 10.296 -11.701 2.942 1.00 93.25 114 TYR A C 1
ATOM 952 O O . TYR A 1 114 ? 10.879 -10.640 2.705 1.00 93.25 114 TYR A O 1
ATOM 960 N N . PRO A 1 115 ? 10.893 -12.661 3.683 1.00 91.62 115 PRO A N 1
ATOM 961 C CA . PRO A 1 115 ? 12.182 -12.429 4.341 1.00 91.62 115 PRO A CA 1
ATOM 962 C C . PRO A 1 115 ? 13.327 -12.274 3.336 1.00 91.62 115 PRO A C 1
ATOM 964 O O . PRO A 1 115 ? 14.293 -11.553 3.585 1.00 91.62 115 PRO A O 1
ATOM 967 N N . HIS A 1 116 ? 13.227 -12.964 2.196 1.00 91.88 116 HIS A N 1
ATOM 968 C CA . HIS A 1 116 ? 14.218 -12.883 1.134 1.00 91.88 116 HIS A CA 1
ATOM 969 C C . HIS A 1 116 ? 14.180 -11.511 0.459 1.00 91.88 116 HIS A C 1
ATOM 971 O O . HIS A 1 116 ? 15.216 -10.856 0.380 1.00 91.88 116 HIS A O 1
ATOM 977 N N . LEU A 1 117 ? 12.992 -11.042 0.066 1.00 91.81 117 LEU A N 1
ATOM 978 C CA . LEU A 1 117 ? 12.816 -9.740 -0.572 1.00 91.81 117 LEU A CA 1
ATOM 979 C C . LEU A 1 117 ? 13.236 -8.592 0.344 1.00 91.81 117 LEU A C 1
ATOM 981 O O . LEU A 1 117 ? 13.891 -7.668 -0.131 1.00 91.81 117 LEU A O 1
ATOM 985 N N . GLN A 1 118 ? 12.941 -8.655 1.648 1.00 90.81 118 GLN A N 1
ATOM 986 C CA . GLN A 1 118 ? 13.395 -7.615 2.581 1.00 90.81 118 GLN A CA 1
ATOM 987 C C . GLN A 1 118 ? 14.925 -7.506 2.609 1.00 90.81 118 GLN A C 1
ATOM 989 O O . GLN A 1 118 ? 15.481 -6.411 2.654 1.00 90.81 118 GLN A O 1
ATOM 994 N N . ARG A 1 119 ? 15.620 -8.647 2.539 1.00 88.69 119 ARG A N 1
ATOM 995 C CA . ARG A 1 119 ? 17.084 -8.691 2.538 1.00 88.69 119 ARG A CA 1
ATOM 996 C C . ARG A 1 119 ? 17.683 -8.206 1.221 1.00 88.69 119 ARG A C 1
ATOM 998 O O . ARG A 1 119 ? 18.677 -7.495 1.247 1.00 88.69 119 ARG A O 1
ATOM 1005 N N . THR A 1 120 ? 17.112 -8.601 0.083 1.00 88.88 120 THR A N 1
ATOM 1006 C CA . THR A 1 120 ? 17.687 -8.291 -1.237 1.00 88.88 120 THR A CA 1
ATOM 1007 C C . THR A 1 120 ? 17.340 -6.900 -1.742 1.00 88.88 120 THR A C 1
ATOM 1009 O O . THR A 1 120 ? 18.080 -6.364 -2.553 1.00 88.88 120 THR A O 1
ATOM 1012 N N . THR A 1 121 ? 16.216 -6.326 -1.308 1.00 88.69 121 THR A N 1
ATOM 1013 C CA . THR A 1 121 ? 15.756 -5.001 -1.762 1.00 88.69 121 THR A CA 1
ATOM 1014 C C . THR A 1 121 ? 16.017 -3.888 -0.759 1.00 88.69 121 THR A C 1
ATOM 1016 O O . THR A 1 121 ? 15.722 -2.736 -1.068 1.00 88.69 121 THR A O 1
ATOM 1019 N N . THR A 1 122 ? 16.471 -4.241 0.448 1.00 88.56 122 THR A N 1
ATOM 1020 C CA . THR A 1 122 ? 16.583 -3.374 1.635 1.00 88.56 122 THR A CA 1
ATOM 1021 C C . THR A 1 122 ? 15.278 -2.693 2.075 1.00 88.56 122 THR A C 1
ATOM 1023 O O . THR A 1 122 ? 15.278 -1.955 3.058 1.00 88.56 122 THR A O 1
ATOM 1026 N N . LEU A 1 123 ? 14.147 -2.967 1.408 1.00 90.38 123 LEU A N 1
ATOM 1027 C CA . LEU A 1 123 ? 12.821 -2.501 1.808 1.00 90.38 123 LEU A CA 1
ATOM 1028 C C . LEU A 1 123 ? 12.278 -3.313 2.981 1.00 90.38 123 LEU A C 1
ATOM 1030 O O . LEU A 1 123 ? 12.514 -4.515 3.111 1.00 90.38 123 LEU A O 1
ATOM 1034 N N . ARG A 1 124 ? 11.469 -2.665 3.812 1.00 92.94 124 ARG A N 1
ATOM 1035 C CA . ARG A 1 124 ? 10.713 -3.303 4.895 1.00 92.94 124 ARG A CA 1
ATOM 1036 C C . ARG A 1 124 ? 9.291 -3.612 4.460 1.00 92.94 124 ARG A C 1
ATOM 1038 O O . ARG A 1 124 ? 8.756 -4.657 4.838 1.00 92.94 124 ARG A O 1
ATOM 1045 N N . PHE A 1 125 ? 8.704 -2.760 3.628 1.00 94.12 125 PHE A N 1
ATOM 1046 C CA . PHE A 1 125 ? 7.404 -2.992 3.007 1.00 94.12 125 PHE A CA 1
ATOM 1047 C C . PHE A 1 125 ? 7.609 -3.573 1.608 1.00 94.12 125 PHE A C 1
ATOM 1049 O O . PHE A 1 125 ? 7.802 -2.840 0.646 1.00 94.12 125 PHE A O 1
ATOM 1056 N N . VAL A 1 126 ? 7.605 -4.905 1.498 1.00 94.00 126 VAL A N 1
ATOM 1057 C CA . VAL A 1 126 ? 7.883 -5.608 0.226 1.00 94.00 126 VAL A CA 1
ATOM 1058 C C . VAL A 1 126 ? 6.633 -6.081 -0.511 1.00 94.00 126 VAL A C 1
ATOM 1060 O O . VAL A 1 126 ? 6.737 -6.504 -1.655 1.00 94.00 126 VAL A O 1
ATOM 1063 N N . ILE A 1 127 ? 5.460 -6.018 0.124 1.00 95.31 127 ILE A N 1
ATOM 1064 C CA . ILE A 1 127 ? 4.178 -6.273 -0.540 1.00 95.31 127 ILE A CA 1
ATOM 1065 C C . ILE A 1 127 ? 3.694 -4.929 -1.095 1.00 95.31 127 ILE A C 1
ATOM 1067 O O . ILE A 1 127 ? 3.447 -4.026 -0.291 1.00 95.31 127 ILE A O 1
ATOM 1071 N N . PRO A 1 128 ? 3.555 -4.769 -2.422 1.00 95.00 128 PRO A N 1
ATOM 1072 C CA . PRO A 1 128 ? 3.031 -3.539 -2.998 1.00 95.00 128 PRO A CA 1
ATOM 1073 C C . PRO A 1 128 ? 1.650 -3.193 -2.435 1.00 95.00 128 PRO A C 1
ATOM 1075 O O . PRO A 1 128 ? 0.765 -4.045 -2.326 1.00 95.00 128 PRO A O 1
ATOM 1078 N N . PHE A 1 129 ? 1.445 -1.923 -2.102 1.00 95.50 129 PHE A N 1
ATOM 1079 C CA . PHE A 1 129 ? 0.191 -1.439 -1.539 1.00 95.50 129 PHE A CA 1
ATOM 1080 C C . PHE A 1 129 ? -1.034 -1.691 -2.438 1.00 95.50 129 PHE A C 1
ATOM 1082 O O . PHE A 1 129 ? -2.065 -2.074 -1.888 1.00 95.50 129 PHE A O 1
ATOM 1089 N N . PRO A 1 130 ? -0.965 -1.569 -3.784 1.00 95.06 130 PRO A N 1
ATOM 1090 C CA . PRO A 1 130 ? -2.106 -1.886 -4.651 1.00 95.06 130 PRO A CA 1
ATOM 1091 C C . PRO A 1 130 ? -2.648 -3.314 -4.475 1.00 95.06 130 PRO A C 1
ATOM 1093 O O . PRO A 1 130 ? -3.853 -3.529 -4.554 1.00 95.06 130 PRO A O 1
ATOM 1096 N N . ILE A 1 131 ? -1.782 -4.286 -4.163 1.00 96.50 131 ILE A N 1
ATOM 1097 C CA . ILE A 1 131 ? -2.203 -5.662 -3.863 1.00 96.50 131 ILE A CA 1
ATOM 1098 C C . ILE A 1 131 ? -3.010 -5.705 -2.562 1.00 96.50 131 ILE A C 1
ATOM 1100 O O . ILE A 1 131 ? -4.048 -6.355 -2.500 1.00 96.50 131 ILE A O 1
ATOM 1104 N N . LEU A 1 132 ? -2.558 -5.005 -1.520 1.00 97.25 132 LEU A N 1
ATOM 1105 C CA . LEU A 1 132 ? -3.277 -4.931 -0.245 1.00 97.25 132 LEU A CA 1
ATOM 1106 C C . LEU A 1 132 ? -4.635 -4.241 -0.411 1.00 97.25 132 LEU A C 1
ATOM 1108 O O . LEU A 1 132 ? -5.644 -4.739 0.080 1.00 97.25 132 LEU A O 1
ATOM 1112 N N . GLU A 1 133 ? -4.647 -3.125 -1.138 1.00 95.69 133 GLU A N 1
ATOM 1113 C CA . GLU A 1 133 ? -5.840 -2.346 -1.464 1.00 95.69 133 GLU A CA 1
ATOM 1114 C C . GLU A 1 133 ? -6.895 -3.220 -2.153 1.00 95.69 133 GLU A C 1
ATOM 1116 O O . GLU A 1 133 ? -8.017 -3.304 -1.652 1.00 95.69 133 GLU A O 1
ATOM 1121 N N . ALA A 1 134 ? -6.513 -3.950 -3.209 1.00 95.62 134 ALA A N 1
ATOM 1122 C CA . ALA A 1 134 ? -7.398 -4.873 -3.921 1.00 95.62 134 ALA A CA 1
ATOM 1123 C C . ALA A 1 134 ? -7.987 -5.957 -3.000 1.00 95.62 134 ALA A C 1
ATOM 1125 O O . ALA A 1 134 ? -9.181 -6.245 -3.054 1.00 95.62 134 ALA A O 1
ATOM 1126 N N . LEU A 1 135 ? -7.179 -6.527 -2.101 1.00 97.12 135 LEU A N 1
ATOM 1127 C CA . LEU A 1 135 ? -7.633 -7.568 -1.175 1.00 97.12 135 LEU A CA 1
ATOM 1128 C C . LEU A 1 135 ? -8.581 -7.037 -0.090 1.00 97.12 135 LEU A C 1
ATOM 1130 O O . LEU A 1 135 ? -9.523 -7.727 0.303 1.00 97.12 135 LEU A O 1
ATOM 1134 N N . TRP A 1 136 ? -8.355 -5.819 0.406 1.00 97.50 136 TRP A N 1
ATOM 1135 C CA . TRP A 1 136 ? -9.159 -5.237 1.486 1.00 97.50 136 TRP A CA 1
ATOM 1136 C C . TRP A 1 136 ? -10.557 -4.801 1.049 1.00 97.50 136 TRP A C 1
ATOM 1138 O O . TRP A 1 136 ? -11.450 -4.707 1.896 1.00 97.50 136 TRP A O 1
ATOM 1148 N N . VAL A 1 137 ? -10.749 -4.558 -0.248 1.00 96.12 137 VAL A N 1
ATOM 1149 C CA . VAL A 1 137 ? -12.039 -4.200 -0.868 1.00 96.12 137 VAL A CA 1
ATOM 1150 C C . VAL A 1 137 ? -12.560 -5.281 -1.815 1.00 96.12 137 VAL A C 1
ATOM 1152 O O . VAL A 1 137 ? -13.527 -5.046 -2.527 1.00 96.12 137 VAL A O 1
ATOM 1155 N N . HIS A 1 138 ? -11.955 -6.471 -1.802 1.00 95.25 138 HIS A N 1
ATOM 1156 C CA . HIS A 1 138 ? -12.347 -7.591 -2.657 1.00 95.25 138 HIS A CA 1
ATOM 1157 C C . HIS A 1 138 ? -13.835 -7.938 -2.488 1.00 95.25 138 HIS A C 1
ATOM 1159 O O . HIS A 1 138 ? -14.326 -7.927 -1.363 1.00 95.25 138 HIS A O 1
ATOM 1165 N N . ASP A 1 139 ? -14.555 -8.306 -3.549 1.00 92.94 139 ASP A N 1
ATOM 1166 C CA . ASP A 1 139 ? -16.009 -8.543 -3.478 1.00 92.94 139 ASP A CA 1
ATOM 1167 C C . ASP A 1 139 ? -16.389 -9.737 -2.581 1.00 92.94 139 ASP A C 1
ATOM 1169 O O . ASP A 1 139 ? -17.353 -9.665 -1.815 1.00 92.94 139 ASP A O 1
ATOM 1173 N N . ASP A 1 140 ? -15.586 -10.804 -2.605 1.00 93.88 140 ASP A N 1
ATOM 1174 C CA . ASP A 1 140 ? -15.746 -12.006 -1.767 1.00 93.88 140 ASP A CA 1
ATOM 1175 C C . ASP A 1 140 ? -15.401 -11.748 -0.272 1.00 93.88 140 ASP A C 1
ATOM 1177 O O . ASP A 1 140 ? -14.230 -11.507 0.060 1.00 93.88 140 ASP A O 1
ATOM 1181 N N . PRO A 1 141 ? -16.376 -11.815 0.665 1.00 94.38 141 PRO A N 1
ATOM 1182 C CA . PRO A 1 141 ? -16.140 -11.540 2.086 1.00 94.38 141 PRO A CA 1
ATOM 1183 C C . PRO A 1 141 ? -15.098 -12.454 2.770 1.00 94.38 141 PRO A C 1
ATOM 1185 O O . PRO A 1 141 ? -14.270 -11.929 3.523 1.00 94.38 141 PRO A O 1
ATOM 1188 N N . PRO A 1 142 ? -15.073 -13.783 2.532 1.00 95.56 142 PRO A N 1
ATOM 1189 C CA . PRO A 1 142 ? -13.970 -14.656 2.920 1.00 95.56 142 PRO A CA 1
ATOM 1190 C C . PRO A 1 142 ? -12.578 -14.136 2.559 1.00 95.56 142 PRO A C 1
ATOM 1192 O O . PRO A 1 142 ? -11.709 -14.127 3.430 1.00 95.56 142 PRO A O 1
ATOM 1195 N N . ILE A 1 143 ? -12.362 -13.661 1.326 1.00 96.19 143 ILE A N 1
ATOM 1196 C CA . ILE A 1 143 ? -11.054 -13.143 0.894 1.00 96.19 143 ILE A CA 1
ATOM 1197 C C . ILE A 1 143 ? -10.701 -11.887 1.686 1.00 96.19 143 ILE A C 1
ATOM 1199 O O . ILE A 1 143 ? -9.600 -11.799 2.232 1.00 96.19 143 ILE A O 1
ATOM 1203 N N . ARG A 1 144 ? -11.649 -10.954 1.843 1.00 95.94 144 ARG A N 1
ATOM 1204 C CA . ARG A 1 144 ? -11.444 -9.762 2.679 1.00 95.94 144 ARG A CA 1
ATOM 1205 C C . ARG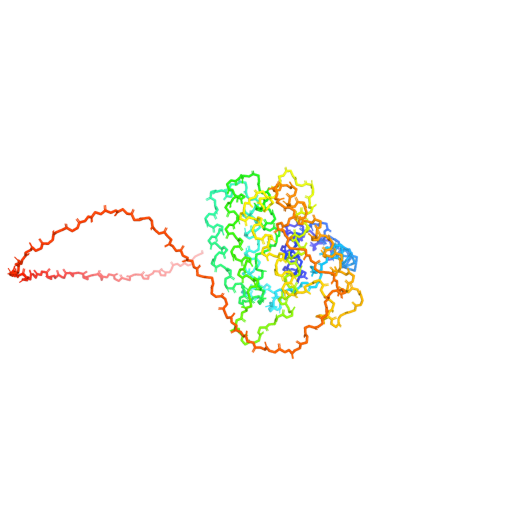 A 1 144 ? -11.039 -10.137 4.101 1.00 95.94 144 ARG A C 1
ATOM 1207 O O . ARG A 1 144 ? -10.050 -9.626 4.616 1.00 95.94 144 ARG A O 1
ATOM 1214 N N . SER A 1 145 ? -11.766 -11.056 4.731 1.00 96.44 145 SER A N 1
ATOM 1215 C CA . SER A 1 145 ? -11.461 -11.519 6.089 1.00 96.44 145 SER A CA 1
ATOM 1216 C C . SER A 1 145 ? -10.077 -12.169 6.168 1.00 96.44 145 SER A C 1
ATOM 1218 O O . SER A 1 145 ? -9.259 -11.813 7.017 1.00 96.44 145 SER A O 1
ATOM 1220 N N . GLN A 1 146 ? -9.768 -13.070 5.235 1.00 96.56 146 GLN A N 1
ATOM 1221 C CA . GLN A 1 146 ? -8.486 -13.762 5.194 1.00 96.56 146 GLN A CA 1
ATOM 1222 C C . GLN A 1 146 ? -7.317 -12.813 4.905 1.00 96.56 146 GLN A C 1
ATOM 1224 O O . GLN A 1 146 ? -6.233 -13.016 5.455 1.00 96.56 146 GLN A O 1
ATOM 1229 N N . SER A 1 147 ? -7.523 -11.743 4.138 1.00 97.56 147 SER A N 1
ATOM 1230 C CA . SER A 1 147 ? -6.490 -10.740 3.859 1.00 97.56 147 SER A CA 1
ATOM 1231 C C . SER A 1 147 ? -5.954 -10.042 5.110 1.00 97.56 147 SER A C 1
ATOM 1233 O O . SER A 1 147 ? -4.800 -9.614 5.126 1.00 97.56 147 SER A O 1
ATOM 1235 N N . LEU A 1 148 ? -6.722 -10.015 6.206 1.00 98.06 148 LEU A N 1
ATOM 1236 C CA . LEU A 1 148 ? -6.274 -9.468 7.488 1.00 98.06 148 LEU A CA 1
ATOM 1237 C C . LEU A 1 148 ? -5.085 -10.242 8.084 1.00 98.06 148 LEU A C 1
ATOM 1239 O O . LEU A 1 148 ? -4.337 -9.684 8.886 1.00 98.06 148 LEU A O 1
ATOM 1243 N N . HIS A 1 149 ? -4.838 -11.489 7.662 1.00 96.12 149 HIS A N 1
ATOM 1244 C CA . HIS A 1 149 ? -3.623 -12.223 8.039 1.00 96.12 149 HIS A CA 1
ATOM 1245 C C . HIS A 1 149 ? -2.348 -11.5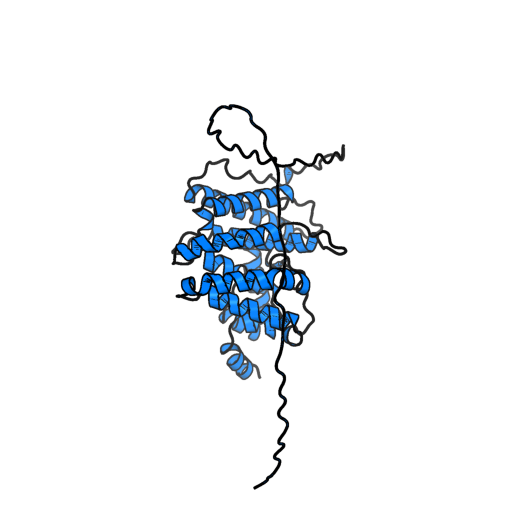53 7.521 1.00 96.12 149 HIS A C 1
ATOM 1247 O O . HIS A 1 149 ? -1.277 -11.782 8.084 1.00 96.12 149 HIS A O 1
ATOM 1253 N N . LEU A 1 150 ? -2.438 -10.725 6.473 1.00 97.31 150 LEU A N 1
ATOM 1254 C CA . LEU A 1 150 ? -1.290 -9.995 5.945 1.00 97.31 150 LEU A CA 1
ATOM 1255 C C . LEU A 1 150 ? -0.840 -8.857 6.871 1.00 97.31 150 LEU A C 1
ATOM 1257 O O . LEU A 1 150 ? 0.324 -8.464 6.825 1.00 97.31 150 LEU A O 1
ATOM 1261 N N . LEU A 1 151 ? -1.712 -8.383 7.769 1.00 97.94 151 LEU A N 1
ATOM 1262 C CA . LEU A 1 151 ? -1.408 -7.276 8.680 1.00 97.94 151 LEU A CA 1
ATOM 1263 C C . LEU A 1 151 ? -0.222 -7.571 9.598 1.00 97.94 151 LEU A C 1
ATOM 1265 O O . LEU A 1 151 ? 0.537 -6.659 9.899 1.00 97.94 151 LEU A O 1
ATOM 1269 N N . ARG A 1 152 ? 0.002 -8.839 9.967 1.00 96.19 152 ARG A N 1
ATOM 1270 C CA . ARG A 1 152 ? 1.171 -9.228 10.774 1.00 96.19 152 ARG A CA 1
ATOM 1271 C C . ARG A 1 152 ? 2.496 -8.905 10.077 1.00 96.19 152 ARG A C 1
ATOM 1273 O O . ARG A 1 152 ? 3.428 -8.459 10.726 1.00 96.19 152 ARG A O 1
ATOM 1280 N N . PHE A 1 153 ? 2.566 -9.074 8.751 1.00 95.38 153 PHE A N 1
ATOM 1281 C CA . PHE A 1 153 ? 3.772 -8.746 7.990 1.00 95.38 153 PHE A CA 1
ATOM 1282 C C . PHE A 1 153 ? 4.013 -7.246 7.987 1.00 95.38 153 PHE A C 1
ATOM 1284 O O . PHE A 1 153 ? 5.151 -6.818 8.144 1.00 95.38 153 PHE A O 1
ATOM 1291 N N . LEU A 1 154 ? 2.937 -6.466 7.847 1.00 96.75 154 LEU A N 1
ATOM 1292 C CA . LEU A 1 154 ? 3.005 -5.012 7.887 1.00 96.75 154 LEU A CA 1
ATOM 1293 C C . LEU A 1 154 ? 3.449 -4.545 9.270 1.00 96.75 154 LEU A C 1
ATOM 1295 O O . LEU A 1 154 ? 4.391 -3.774 9.353 1.00 96.75 154 LEU A O 1
ATOM 1299 N N . GLU A 1 155 ? 2.847 -5.049 10.349 1.00 96.75 155 GLU A N 1
ATOM 1300 C CA . GLU A 1 155 ? 3.270 -4.777 11.733 1.00 96.75 155 GLU A CA 1
ATOM 1301 C C . GLU A 1 155 ? 4.746 -5.122 11.962 1.00 96.75 155 GLU A C 1
ATOM 1303 O O . GLU A 1 155 ? 5.479 -4.328 12.553 1.00 96.75 155 GLU A O 1
ATOM 1308 N N . ASP A 1 156 ? 5.210 -6.258 11.437 1.00 94.00 156 ASP A N 1
ATOM 1309 C CA . ASP A 1 156 ? 6.622 -6.634 11.480 1.00 94.00 156 ASP A CA 1
ATOM 1310 C C . ASP A 1 156 ? 7.508 -5.703 10.634 1.00 94.00 156 ASP A C 1
ATOM 1312 O O . ASP A 1 156 ? 8.645 -5.432 11.033 1.00 94.00 156 ASP A O 1
ATOM 1316 N N . SER A 1 157 ? 7.014 -5.156 9.511 1.00 94.25 157 SER A N 1
ATOM 1317 C CA . SER A 1 157 ? 7.741 -4.139 8.735 1.00 94.25 157 SER A CA 1
ATOM 1318 C C . SER A 1 157 ? 8.088 -2.950 9.605 1.00 94.25 157 SER A C 1
ATOM 1320 O O . SER A 1 157 ? 9.223 -2.507 9.527 1.00 94.25 157 SER A O 1
ATOM 1322 N N . TRP A 1 158 ? 7.174 -2.487 10.467 1.00 94.19 158 TRP A N 1
ATOM 1323 C CA . TRP A 1 158 ? 7.375 -1.303 11.312 1.00 94.19 158 TRP A CA 1
ATOM 1324 C C . TRP A 1 158 ? 8.508 -1.451 12.330 1.00 94.19 158 TRP A C 1
ATOM 1326 O O . TRP A 1 158 ? 9.082 -0.439 12.746 1.00 94.19 158 TRP A O 1
ATOM 1336 N N . ARG A 1 159 ? 8.850 -2.680 12.733 1.00 90.31 159 ARG A N 1
ATOM 1337 C CA . ARG A 1 159 ? 9.898 -2.932 13.729 1.00 90.31 159 ARG A CA 1
ATOM 1338 C C . ARG A 1 159 ? 11.288 -2.602 13.168 1.00 90.31 159 ARG A C 1
ATOM 1340 O O . ARG A 1 159 ? 11.560 -2.932 12.008 1.00 90.31 159 ARG A O 1
ATOM 1347 N N . PRO A 1 160 ? 12.169 -1.970 13.967 1.00 81.50 160 PRO A N 1
ATOM 1348 C CA . PRO A 1 160 ? 13.556 -1.773 13.570 1.00 81.50 160 PRO A CA 1
ATOM 1349 C C . PRO A 1 160 ? 14.279 -3.117 13.466 1.00 81.50 160 PRO A C 1
ATOM 1351 O O . PRO A 1 160 ? 13.948 -4.063 14.184 1.00 81.50 160 PRO A O 1
ATOM 1354 N N . LEU A 1 161 ? 15.257 -3.210 12.562 1.00 73.00 161 LEU A N 1
ATOM 1355 C CA . LEU A 1 161 ? 16.081 -4.406 12.428 1.00 73.00 161 LEU A CA 1
ATOM 1356 C C . LEU A 1 161 ? 17.398 -4.202 13.194 1.00 73.00 161 LEU A C 1
ATOM 1358 O O . LEU A 1 161 ? 18.073 -3.200 12.956 1.00 73.00 161 LEU A O 1
ATOM 1362 N N . PRO A 1 162 ? 17.800 -5.130 14.079 1.00 64.00 162 PRO A N 1
ATOM 1363 C CA . PRO A 1 162 ? 19.064 -5.040 14.802 1.00 64.00 162 PRO A CA 1
ATOM 1364 C C . PRO A 1 162 ? 20.227 -5.492 13.902 1.00 64.00 162 PRO A C 1
ATOM 1366 O O . PRO A 1 162 ? 20.889 -6.490 14.172 1.00 64.00 162 PRO A O 1
ATOM 1369 N N . SER A 1 163 ? 20.446 -4.804 12.781 1.00 69.06 163 SER A N 1
ATOM 1370 C CA . SER A 1 163 ? 21.528 -5.106 11.839 1.00 69.06 163 SER A CA 1
ATOM 1371 C C . SER A 1 163 ? 22.458 -3.912 11.669 1.00 69.06 163 SER A C 1
ATOM 1373 O O . SER A 1 163 ? 22.002 -2.777 11.524 1.00 69.06 163 SER A O 1
ATOM 1375 N N . LEU A 1 164 ? 23.763 -4.180 11.621 1.00 61.84 164 LEU A N 1
ATOM 1376 C CA . LEU A 1 164 ? 24.780 -3.188 11.280 1.00 61.84 164 LEU A CA 1
ATOM 1377 C C . LEU A 1 164 ? 24.450 -2.556 9.914 1.00 61.84 164 LEU A C 1
ATOM 1379 O O . LEU A 1 164 ? 24.268 -3.275 8.934 1.00 61.84 164 LEU A O 1
ATOM 1383 N N . GLY A 1 165 ? 24.342 -1.226 9.858 1.00 69.88 165 GLY A N 1
ATOM 1384 C CA . GLY A 1 165 ? 23.986 -0.495 8.632 1.00 69.88 165 GLY A CA 1
ATOM 1385 C C . GLY A 1 165 ? 22.483 -0.316 8.383 1.00 69.88 165 GLY A C 1
ATOM 1386 O O . GLY A 1 165 ? 22.094 0.066 7.283 1.00 69.88 165 GLY A O 1
ATOM 1387 N N . TYR A 1 166 ? 21.628 -0.580 9.375 1.00 80.75 166 TYR A N 1
ATOM 1388 C CA . TYR A 1 166 ? 20.202 -0.267 9.293 1.00 80.75 166 TYR A CA 1
ATOM 1389 C C . TYR A 1 166 ? 19.959 1.253 9.205 1.00 80.75 166 TYR A C 1
ATOM 1391 O O . TYR A 1 166 ? 20.318 2.009 10.108 1.00 80.75 166 TYR A O 1
ATOM 1399 N N . ASP A 1 167 ? 19.329 1.692 8.114 1.00 86.50 167 ASP A N 1
ATOM 1400 C CA . ASP A 1 167 ? 19.005 3.097 7.856 1.00 86.50 167 ASP A CA 1
ATOM 1401 C C . ASP A 1 167 ? 17.584 3.430 8.347 1.00 86.50 167 ASP A C 1
ATOM 1403 O O . ASP A 1 167 ? 16.589 3.252 7.635 1.00 86.50 167 ASP A O 1
ATOM 1407 N N . GLU A 1 168 ? 17.489 3.922 9.587 1.00 87.25 168 GLU A N 1
ATOM 1408 C CA . GLU A 1 168 ? 16.210 4.318 10.196 1.00 87.25 168 GLU A CA 1
ATOM 1409 C C . GLU A 1 168 ? 15.552 5.484 9.444 1.00 87.25 168 GLU A C 1
ATOM 1411 O O . GLU A 1 168 ? 14.330 5.522 9.327 1.00 87.25 168 GLU A O 1
ATOM 1416 N N . THR A 1 169 ? 16.339 6.393 8.855 1.00 86.25 169 THR A N 1
ATOM 1417 C CA . THR A 1 169 ? 15.797 7.534 8.099 1.00 86.25 169 THR A CA 1
ATOM 1418 C C . THR A 1 169 ? 15.122 7.064 6.814 1.00 86.25 169 THR A C 1
ATOM 1420 O O . THR A 1 169 ? 14.030 7.525 6.469 1.00 86.25 169 THR A O 1
ATOM 1423 N N . ARG A 1 170 ? 15.751 6.131 6.094 1.00 87.94 170 ARG A N 1
ATOM 1424 C CA . ARG A 1 170 ? 15.163 5.496 4.911 1.00 87.94 170 ARG A CA 1
ATOM 1425 C C . ARG A 1 170 ? 13.916 4.697 5.281 1.00 87.94 170 ARG A C 1
ATOM 1427 O O . ARG A 1 170 ? 12.913 4.783 4.576 1.00 87.94 170 ARG A O 1
ATOM 1434 N N . HIS A 1 171 ? 13.934 3.970 6.394 1.00 91.19 171 HIS A N 1
ATOM 1435 C CA . HIS A 1 171 ? 12.756 3.227 6.828 1.00 91.19 171 HIS A CA 1
ATOM 1436 C C . HIS A 1 171 ? 11.610 4.156 7.267 1.00 91.19 171 HIS A C 1
ATOM 1438 O O . HIS A 1 171 ? 10.458 3.909 6.918 1.00 91.19 171 HIS A O 1
ATOM 1444 N N . ASP A 1 172 ? 11.886 5.278 7.931 1.00 90.44 172 ASP A N 1
ATOM 1445 C CA . ASP A 1 172 ? 10.855 6.281 8.219 1.00 90.44 172 ASP A CA 1
ATOM 1446 C C . ASP A 1 172 ? 10.229 6.850 6.938 1.00 90.44 172 ASP A C 1
ATOM 1448 O O . ASP A 1 172 ? 9.019 7.067 6.896 1.00 90.44 172 ASP A O 1
ATOM 1452 N N . GLN A 1 173 ? 10.994 7.000 5.850 1.00 88.56 173 GLN A N 1
ATOM 1453 C CA . GLN A 1 173 ? 10.425 7.361 4.544 1.00 88.56 173 GLN A CA 1
ATOM 1454 C C . GLN A 1 173 ? 9.475 6.279 4.004 1.00 88.56 173 GLN A C 1
ATOM 1456 O O . GLN A 1 173 ? 8.414 6.624 3.482 1.00 88.56 173 GLN A O 1
ATOM 1461 N N . GLU A 1 174 ? 9.796 4.988 4.159 1.00 92.12 174 GLU A N 1
ATOM 1462 C CA . GLU A 1 174 ? 8.868 3.899 3.806 1.00 92.12 174 GLU A CA 1
ATOM 1463 C C . GLU A 1 174 ? 7.605 3.914 4.673 1.00 92.12 174 GLU A C 1
ATOM 1465 O O . GLU A 1 174 ? 6.501 3.782 4.150 1.00 92.12 174 GLU A O 1
ATOM 1470 N N . ARG A 1 175 ? 7.742 4.114 5.989 1.00 93.75 175 ARG A N 1
ATOM 1471 C CA . ARG A 1 175 ? 6.605 4.178 6.921 1.00 93.75 175 ARG A CA 1
ATOM 1472 C C . ARG A 1 175 ? 5.680 5.344 6.582 1.00 93.75 175 ARG A C 1
ATOM 1474 O O . ARG A 1 175 ? 4.467 5.169 6.552 1.00 93.75 175 ARG A O 1
ATOM 1481 N N . ILE A 1 176 ? 6.232 6.518 6.272 1.00 91.25 176 ILE A N 1
ATOM 1482 C CA . ILE A 1 176 ? 5.447 7.685 5.844 1.00 91.25 176 ILE A CA 1
ATOM 1483 C C . ILE A 1 176 ? 4.745 7.400 4.507 1.00 91.25 176 ILE A C 1
ATOM 1485 O O . ILE A 1 176 ? 3.574 7.748 4.350 1.00 91.25 176 ILE A O 1
ATOM 1489 N N . ALA A 1 177 ? 5.413 6.745 3.553 1.00 91.56 177 ALA A N 1
ATOM 1490 C CA . ALA A 1 177 ? 4.791 6.346 2.291 1.00 91.56 177 ALA A CA 1
ATOM 1491 C C . ALA A 1 177 ? 3.639 5.350 2.506 1.00 91.56 177 ALA A C 1
ATOM 1493 O O . ALA A 1 177 ? 2.565 5.527 1.930 1.00 91.56 177 ALA A O 1
ATOM 1494 N N . PHE A 1 178 ? 3.821 4.377 3.404 1.00 95.38 178 PHE A N 1
ATOM 1495 C CA . PHE A 1 178 ? 2.774 3.444 3.813 1.00 95.38 178 PHE A CA 1
ATOM 1496 C C . PHE A 1 178 ? 1.586 4.164 4.456 1.00 95.38 178 PHE A C 1
ATOM 1498 O O . PHE A 1 178 ? 0.450 3.935 4.046 1.00 95.38 178 PHE A O 1
ATOM 1505 N N . VAL A 1 179 ? 1.831 5.062 5.422 1.00 95.19 179 VAL A N 1
ATOM 1506 C CA . VAL A 1 179 ? 0.776 5.877 6.052 1.00 95.19 179 VAL A CA 1
ATOM 1507 C C . VAL A 1 179 ? 0.005 6.636 4.988 1.00 95.19 179 VAL A C 1
ATOM 1509 O O . VAL A 1 179 ? -1.212 6.637 5.008 1.00 95.19 179 VAL A O 1
ATOM 1512 N N . SER A 1 180 ? 0.691 7.214 4.012 1.00 92.44 180 SER A N 1
ATOM 1513 C CA . SER A 1 180 ? 0.057 8.032 2.978 1.00 92.44 180 SER A CA 1
ATOM 1514 C C . SER A 1 180 ? -0.795 7.214 2.011 1.00 92.44 180 SER A C 1
ATOM 1516 O O . SER A 1 180 ? -1.916 7.612 1.686 1.00 92.44 180 SER A O 1
ATOM 1518 N N . ALA A 1 181 ? -0.313 6.036 1.608 1.00 93.88 181 ALA A N 1
ATOM 1519 C CA . ALA A 1 181 ? -1.097 5.093 0.821 1.00 93.88 181 ALA A CA 1
ATOM 1520 C C . ALA A 1 181 ? -2.326 4.591 1.605 1.00 93.88 181 ALA A C 1
ATOM 1522 O O . ALA A 1 181 ? -3.433 4.563 1.063 1.00 93.88 181 ALA A O 1
ATOM 1523 N N . LEU A 1 182 ? -2.159 4.296 2.901 1.00 96.38 182 LEU A N 1
ATOM 1524 C CA . LEU A 1 182 ? -3.241 3.883 3.795 1.00 96.38 182 LEU A CA 1
ATOM 1525 C C . LEU A 1 182 ? -4.271 4.996 4.022 1.00 96.38 182 LEU A C 1
ATOM 1527 O O . LEU A 1 182 ? -5.465 4.737 3.914 1.00 96.38 182 LEU A O 1
ATOM 1531 N N . THR A 1 183 ? -3.840 6.232 4.272 1.00 94.81 183 THR A N 1
ATOM 1532 C CA . THR A 1 183 ? -4.718 7.406 4.388 1.00 94.81 183 THR A CA 1
ATOM 1533 C C . THR A 1 183 ? -5.593 7.539 3.153 1.00 94.81 183 THR A C 1
ATOM 1535 O O . THR A 1 183 ? -6.810 7.679 3.262 1.00 94.81 183 THR A O 1
ATOM 1538 N N . ARG A 1 184 ? -4.976 7.456 1.967 1.00 92.00 184 ARG A N 1
ATOM 1539 C CA . ARG A 1 184 ? -5.687 7.533 0.691 1.00 92.00 184 ARG A CA 1
ATOM 1540 C C . ARG A 1 184 ? -6.731 6.425 0.583 1.00 92.00 184 ARG A C 1
ATOM 1542 O O . ARG A 1 184 ? -7.877 6.729 0.278 1.00 92.00 184 ARG A O 1
ATOM 1549 N N . HIS A 1 185 ? -6.353 5.180 0.869 1.00 94.81 185 HIS A N 1
ATOM 1550 C CA . HIS A 1 185 ? -7.264 4.030 0.858 1.00 94.81 185 HIS A CA 1
ATOM 1551 C C . HIS A 1 185 ? -8.477 4.232 1.773 1.00 94.81 185 HIS A C 1
ATOM 1553 O O . HIS A 1 185 ? -9.614 4.039 1.361 1.00 94.81 185 HIS A O 1
ATOM 1559 N N . LEU A 1 186 ? -8.248 4.675 3.011 1.00 95.75 186 LEU A N 1
ATOM 1560 C CA . LEU A 1 186 ? -9.312 4.876 3.999 1.00 95.75 186 LEU A CA 1
ATOM 1561 C C . LEU A 1 186 ? -10.232 6.058 3.653 1.00 95.75 186 LEU A C 1
ATOM 1563 O O . LEU A 1 186 ? -11.426 6.016 3.945 1.00 95.75 186 LEU A O 1
ATOM 1567 N N . ASN A 1 187 ? -9.696 7.101 3.013 1.00 93.81 187 ASN A N 1
ATOM 1568 C CA . ASN A 1 187 ? -10.472 8.265 2.585 1.00 93.81 187 ASN A CA 1
ATOM 1569 C C . ASN A 1 187 ? -11.199 8.066 1.246 1.00 93.81 187 ASN A C 1
ATOM 1571 O O . ASN A 1 187 ? -12.057 8.885 0.917 1.00 93.81 187 ASN A O 1
ATOM 1575 N N . ARG A 1 188 ? -10.941 6.994 0.489 1.00 89.38 188 ARG A N 1
ATOM 1576 C CA . ARG A 1 188 ? -11.638 6.731 -0.780 1.00 89.38 188 ARG A CA 1
ATOM 1577 C C . ARG A 1 188 ? -13.124 6.455 -0.586 1.00 89.38 188 ARG A C 1
ATOM 1579 O O . ARG A 1 188 ? -13.529 5.699 0.295 1.00 89.38 188 ARG A O 1
ATOM 1586 N N . THR A 1 189 ? -13.960 7.108 -1.380 1.00 85.00 189 THR A N 1
ATOM 1587 C CA . THR A 1 189 ? -15.432 6.993 -1.343 1.00 85.00 189 THR A CA 1
ATOM 1588 C C . THR A 1 189 ? -16.002 6.325 -2.591 1.00 85.00 189 THR A C 1
ATOM 1590 O O . THR A 1 189 ? -17.201 6.105 -2.669 1.00 85.00 189 THR A O 1
ATOM 1593 N N . ASP A 1 190 ? -15.156 6.047 -3.577 1.00 81.38 190 ASP A N 1
ATOM 1594 C CA . ASP A 1 190 ? -15.491 5.521 -4.899 1.00 81.38 190 ASP A CA 1
ATOM 1595 C C . ASP A 1 190 ? -15.558 3.988 -4.953 1.00 81.38 190 ASP A C 1
ATOM 1597 O O . ASP A 1 190 ? -16.038 3.426 -5.935 1.00 81.38 190 ASP A O 1
ATOM 1601 N N . HIS A 1 191 ? -15.116 3.296 -3.900 1.00 77.12 191 HIS A N 1
ATOM 1602 C CA . HIS A 1 191 ? -15.249 1.847 -3.804 1.00 77.12 191 HIS A CA 1
ATOM 1603 C C . HIS A 1 191 ? -16.695 1.434 -3.512 1.00 77.12 191 HIS A C 1
ATOM 1605 O O . HIS A 1 191 ? -17.320 1.917 -2.568 1.00 77.12 191 HIS A O 1
ATOM 1611 N N . THR A 1 192 ? -17.195 0.474 -4.290 1.00 81.81 192 THR A N 1
ATOM 1612 C CA . THR A 1 192 ? -18.493 -0.186 -4.073 1.00 81.81 192 THR A CA 1
ATOM 1613 C C . THR A 1 192 ? -18.539 -0.937 -2.743 1.00 81.81 192 THR A C 1
ATOM 1615 O O . THR A 1 192 ? -19.597 -1.047 -2.125 1.00 81.81 192 THR A O 1
ATOM 1618 N N . VAL A 1 193 ? -17.385 -1.434 -2.290 1.00 87.44 193 VAL A N 1
ATOM 1619 C CA . VAL A 1 193 ? -17.225 -2.207 -1.060 1.00 87.44 193 VAL A CA 1
ATOM 1620 C C . VAL A 1 193 ? -16.391 -1.424 -0.052 1.00 87.44 193 VAL A C 1
ATOM 1622 O O . VAL A 1 193 ? -15.257 -1.024 -0.320 1.00 87.44 193 VAL A O 1
ATOM 1625 N N . THR A 1 194 ? -16.928 -1.254 1.155 1.00 92.69 194 THR A N 1
ATOM 1626 C CA . THR A 1 194 ? -16.192 -0.677 2.284 1.00 92.69 194 THR A CA 1
ATOM 1627 C C . THR A 1 194 ? -15.020 -1.575 2.680 1.00 92.69 194 THR A C 1
ATOM 1629 O O . THR A 1 194 ? -15.196 -2.770 2.929 1.00 92.69 194 THR A O 1
ATOM 1632 N N . SER A 1 195 ? -13.831 -0.981 2.804 1.00 96.44 195 SER A N 1
ATOM 1633 C CA . SER A 1 195 ? -12.611 -1.671 3.234 1.00 96.44 195 SER A CA 1
ATOM 1634 C C . SER A 1 195 ? -12.821 -2.463 4.527 1.00 96.44 195 SER A C 1
ATOM 1636 O O . SER A 1 195 ? -13.286 -1.931 5.541 1.00 96.44 195 SER A O 1
ATOM 1638 N N . VAL A 1 196 ? -12.383 -3.724 4.526 1.00 97.56 196 VAL A N 1
ATOM 1639 C CA . VAL A 1 196 ? -12.416 -4.606 5.706 1.00 97.56 196 VAL A CA 1
ATOM 1640 C C . VAL A 1 196 ? -11.608 -4.053 6.884 1.00 97.56 196 VAL A C 1
ATOM 1642 O O . VAL A 1 196 ? -11.858 -4.413 8.037 1.00 97.56 196 VAL A O 1
ATOM 1645 N N . LEU A 1 197 ? -10.666 -3.138 6.626 1.00 98.06 197 LEU A N 1
ATOM 1646 C CA . LEU A 1 197 ? -9.917 -2.469 7.686 1.00 98.06 197 LEU A CA 1
ATOM 1647 C C . LEU A 1 197 ? -10.804 -1.582 8.565 1.00 98.06 197 LEU A C 1
ATOM 1649 O O . LEU A 1 197 ? -10.528 -1.439 9.751 1.00 98.06 197 LEU A O 1
ATOM 1653 N N . MET A 1 198 ? -11.860 -1.002 7.992 1.00 97.12 198 MET A N 1
ATOM 1654 C CA . MET A 1 198 ? -12.734 -0.051 8.683 1.00 97.12 198 MET A CA 1
ATOM 1655 C C . MET A 1 198 ? -13.831 -0.748 9.487 1.00 97.12 198 MET A C 1
ATOM 1657 O O . MET A 1 198 ? -14.326 -0.196 10.463 1.00 97.12 198 MET A O 1
ATOM 1661 N N . THR A 1 199 ? -14.211 -1.958 9.077 1.00 96.38 199 THR A N 1
ATOM 1662 C CA . THR A 1 199 ? -15.374 -2.681 9.610 1.00 96.38 199 THR A CA 1
ATOM 1663 C C . THR A 1 199 ? -14.999 -3.842 10.527 1.00 96.38 199 THR A C 1
ATOM 1665 O O . THR A 1 199 ? -15.809 -4.254 11.352 1.00 96.38 199 THR A O 1
ATOM 1668 N N . SER A 1 200 ? -13.782 -4.385 10.416 1.00 97.75 200 SER A N 1
ATOM 1669 C CA . SER A 1 200 ? -13.331 -5.494 11.260 1.00 97.75 200 SER A CA 1
ATOM 1670 C C . SER A 1 200 ? -12.555 -5.015 12.487 1.00 97.75 200 SER A C 1
ATOM 1672 O O . SER A 1 200 ? -11.700 -4.134 12.394 1.00 97.75 200 SER A O 1
ATOM 1674 N N . ARG A 1 201 ? -12.750 -5.692 13.628 1.00 97.81 201 ARG A N 1
ATOM 1675 C CA . ARG A 1 201 ? -11.999 -5.420 14.868 1.00 97.81 201 ARG A CA 1
ATOM 1676 C C . ARG A 1 201 ? -10.483 -5.478 14.654 1.00 97.81 201 ARG A C 1
ATOM 1678 O O . ARG A 1 201 ? -9.757 -4.615 15.135 1.00 97.81 201 ARG A O 1
ATOM 1685 N N . ARG A 1 202 ? -9.997 -6.485 13.916 1.00 98.12 202 ARG A N 1
ATOM 1686 C CA . ARG A 1 202 ? -8.562 -6.663 13.639 1.00 98.12 202 ARG A CA 1
ATOM 1687 C C . ARG A 1 202 ? -7.998 -5.547 12.753 1.00 98.12 202 ARG A C 1
ATOM 1689 O O . ARG A 1 202 ? -6.880 -5.095 12.996 1.00 98.12 202 ARG A O 1
ATOM 1696 N N . GLY A 1 203 ? -8.766 -5.104 11.759 1.00 98.25 203 GLY A N 1
ATOM 1697 C CA . GLY A 1 203 ? -8.418 -3.972 10.905 1.00 98.25 203 GLY A CA 1
ATOM 1698 C C . GLY A 1 203 ? -8.345 -2.655 11.676 1.00 98.25 203 GLY A C 1
ATOM 1699 O O . GLY A 1 203 ? -7.340 -1.953 11.603 1.00 98.25 203 GLY A O 1
ATOM 1700 N N . GLN A 1 204 ? -9.351 -2.372 12.503 1.00 98.25 204 GLN A N 1
ATOM 1701 C CA . GLN A 1 204 ? -9.400 -1.173 13.346 1.00 98.25 204 GLN A CA 1
ATOM 1702 C C . GLN A 1 204 ? -8.249 -1.152 14.365 1.00 98.25 204 GLN A C 1
ATOM 1704 O O . GLN A 1 204 ? -7.596 -0.126 14.547 1.00 98.25 204 GLN A O 1
ATOM 1709 N N . GLN A 1 205 ? -7.918 -2.306 14.961 1.00 98.38 205 GLN A N 1
ATOM 1710 C CA . GLN A 1 205 ? -6.734 -2.461 15.815 1.00 98.38 205 GLN A CA 1
ATOM 1711 C C . GLN A 1 205 ? -5.431 -2.148 15.073 1.00 98.38 205 GLN A C 1
ATOM 1713 O O . GLN A 1 205 ? -4.550 -1.506 15.641 1.00 98.38 205 GLN A O 1
ATOM 1718 N N . PHE A 1 206 ? -5.304 -2.565 13.811 1.00 98.56 206 PHE A N 1
ATOM 1719 C CA . PHE A 1 206 ? -4.133 -2.243 12.997 1.00 98.56 206 PHE A CA 1
ATOM 1720 C C . PHE A 1 206 ? -4.046 -0.745 12.679 1.00 98.56 206 PHE A C 1
ATOM 1722 O O . PHE A 1 206 ? -2.977 -0.155 12.804 1.00 98.56 206 PHE A O 1
ATOM 1729 N N . ILE A 1 207 ? -5.165 -0.095 12.350 1.00 98.56 207 ILE A N 1
ATOM 1730 C CA . ILE A 1 207 ? -5.202 1.364 12.152 1.00 98.56 207 ILE A CA 1
ATOM 1731 C C . ILE A 1 207 ? -4.802 2.084 13.447 1.00 98.56 207 ILE A C 1
ATOM 1733 O O . ILE A 1 207 ? -4.014 3.029 13.410 1.00 98.56 207 ILE A O 1
ATOM 1737 N N . ARG A 1 208 ? -5.268 1.601 14.606 1.00 98.31 208 ARG A N 1
ATOM 1738 C CA . ARG A 1 208 ? -4.886 2.147 15.917 1.00 98.31 208 ARG A CA 1
ATOM 1739 C C . ARG A 1 208 ? -3.395 1.965 16.184 1.00 98.31 208 ARG A C 1
ATOM 1741 O O . ARG A 1 208 ? -2.750 2.898 16.653 1.00 98.31 208 ARG A O 1
ATOM 1748 N N . PHE A 1 209 ? -2.842 0.803 15.846 1.00 98.25 209 PHE A N 1
ATOM 1749 C CA . PHE A 1 209 ? -1.405 0.556 15.901 1.00 98.25 209 PHE A CA 1
ATOM 1750 C C . PHE A 1 209 ? -0.628 1.561 15.036 1.00 98.25 209 PHE A C 1
ATOM 1752 O O . PHE A 1 209 ? 0.297 2.193 15.540 1.00 98.25 209 PHE A O 1
ATOM 1759 N N . VAL A 1 210 ? -1.033 1.781 13.779 1.00 98.06 210 VAL A N 1
ATOM 1760 C CA . VAL A 1 210 ? -0.394 2.771 12.891 1.00 98.06 210 VAL A CA 1
ATOM 1761 C C . VAL A 1 210 ? -0.491 4.183 13.476 1.00 98.06 210 VAL A C 1
ATOM 1763 O O . VAL A 1 210 ? 0.505 4.903 13.489 1.00 98.06 210 VAL A O 1
ATOM 1766 N N . ASN A 1 211 ? -1.645 4.564 14.031 1.00 97.81 211 ASN A N 1
ATOM 1767 C CA . ASN A 1 211 ? -1.829 5.860 14.688 1.00 97.81 211 ASN A CA 1
ATOM 1768 C C . ASN A 1 211 ? -0.848 6.057 15.857 1.00 97.81 211 ASN A C 1
ATOM 1770 O O . ASN A 1 211 ? -0.218 7.104 15.976 1.00 97.81 211 ASN A O 1
ATOM 1774 N N . LEU A 1 212 ? -0.666 5.031 16.692 1.00 97.12 212 LEU A N 1
ATOM 1775 C CA . LEU A 1 212 ? 0.311 5.062 17.781 1.00 97.12 212 LEU A CA 1
ATOM 1776 C C . LEU A 1 212 ? 1.750 5.150 17.260 1.00 97.12 212 LEU A C 1
ATOM 1778 O O . LEU A 1 212 ? 2.556 5.868 17.846 1.00 97.12 212 LEU A O 1
ATOM 1782 N N . GLN A 1 213 ? 2.077 4.475 16.154 1.00 96.12 213 GLN A N 1
ATOM 1783 C CA . GLN A 1 213 ? 3.401 4.588 15.534 1.00 96.12 213 GLN A CA 1
ATOM 1784 C C . GLN A 1 213 ? 3.671 5.998 14.993 1.00 96.12 213 GLN A C 1
ATOM 1786 O O . GLN A 1 213 ? 4.779 6.499 15.168 1.00 96.12 213 GLN A O 1
ATOM 1791 N N . ILE A 1 214 ? 2.673 6.655 14.391 1.00 94.06 214 ILE A N 1
ATOM 1792 C CA . ILE A 1 214 ? 2.769 8.054 13.937 1.00 94.06 214 ILE A CA 1
ATOM 1793 C C . ILE A 1 214 ? 3.110 8.983 15.109 1.00 94.06 214 ILE A C 1
ATOM 1795 O O . ILE A 1 214 ? 3.991 9.833 14.974 1.00 94.06 214 ILE A O 1
ATOM 1799 N N . ILE A 1 215 ? 2.442 8.797 16.254 1.00 93.12 215 ILE A N 1
ATOM 1800 C CA . ILE A 1 215 ? 2.664 9.599 17.464 1.00 93.12 215 ILE A CA 1
ATOM 1801 C C . ILE A 1 215 ? 4.042 9.305 18.062 1.00 93.12 215 ILE A C 1
ATOM 1803 O O . ILE A 1 215 ? 4.844 10.216 18.240 1.00 93.12 215 ILE A O 1
ATOM 1807 N N . HIS A 1 216 ? 4.352 8.033 18.320 1.00 92.06 216 HIS A N 1
ATOM 1808 C CA . HIS A 1 216 ? 5.608 7.616 18.948 1.00 92.06 216 HIS A CA 1
ATOM 1809 C C . HIS A 1 216 ? 6.838 8.064 18.148 1.00 92.06 216 HIS A C 1
ATOM 1811 O O . HIS A 1 216 ? 7.828 8.513 18.718 1.00 92.06 216 HIS A O 1
ATOM 1817 N N . ARG A 1 217 ? 6.760 7.987 16.815 1.00 89.69 217 ARG A N 1
ATOM 1818 C CA . ARG A 1 217 ? 7.837 8.408 15.906 1.00 89.69 217 ARG A CA 1
ATOM 1819 C C . ARG A 1 217 ? 7.792 9.891 15.556 1.00 89.69 217 ARG A C 1
ATOM 1821 O O . ARG A 1 217 ? 8.609 10.349 14.763 1.00 89.69 217 ARG A O 1
ATOM 1828 N N . ARG A 1 218 ? 6.832 10.632 16.116 1.00 89.56 218 ARG A N 1
ATOM 1829 C CA . ARG A 1 218 ? 6.647 12.068 15.903 1.00 89.56 218 ARG A CA 1
ATOM 1830 C C . ARG A 1 218 ? 6.614 12.446 14.423 1.00 89.56 218 ARG A C 1
ATOM 1832 O O . ARG A 1 218 ? 7.200 13.442 14.010 1.00 89.56 218 ARG A O 1
ATOM 1839 N N . PHE A 1 219 ? 5.909 11.672 13.595 1.00 86.88 219 PHE A N 1
ATOM 1840 C CA . PHE A 1 219 ? 5.788 11.975 12.159 1.00 86.88 219 PHE A CA 1
ATOM 1841 C C . PHE A 1 219 ? 5.016 13.273 11.874 1.00 86.88 219 PHE A C 1
ATOM 1843 O O . PHE A 1 219 ? 5.113 13.812 10.770 1.00 86.88 219 PHE A O 1
ATOM 1850 N N . TYR A 1 220 ? 4.308 13.795 12.877 1.00 84.12 220 TYR A N 1
ATOM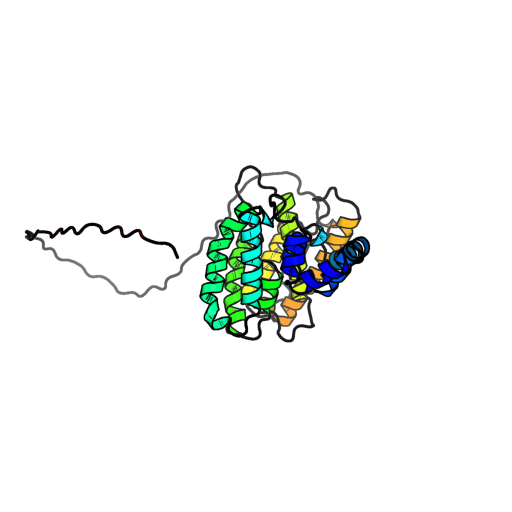 1851 C CA . TYR A 1 220 ? 3.695 15.122 12.876 1.00 84.12 220 TYR A CA 1
ATOM 1852 C C . TYR A 1 220 ? 4.705 16.259 13.115 1.00 84.12 220 TYR A C 1
ATOM 1854 O O . TYR A 1 220 ? 4.430 17.408 12.772 1.00 84.12 220 TYR A O 1
ATOM 1862 N N . SER A 1 221 ? 5.876 15.949 13.677 1.00 76.62 221 SER A N 1
ATOM 1863 C CA . SER A 1 221 ? 6.871 16.929 14.102 1.00 76.62 221 SER A CA 1
ATOM 1864 C C . SER A 1 221 ? 7.833 17.332 12.985 1.00 76.62 221 SER A C 1
ATOM 1866 O O . SER A 1 221 ? 8.154 16.587 12.046 1.00 76.62 221 SER A O 1
ATOM 1868 N N . THR A 1 222 ? 8.317 18.562 13.103 1.00 62.94 222 THR A N 1
ATOM 1869 C CA . THR A 1 222 ? 9.226 19.222 12.161 1.00 62.94 222 THR A CA 1
ATOM 1870 C C . THR A 1 222 ? 10.694 18.981 12.499 1.00 62.94 222 THR A C 1
ATOM 1872 O O . THR A 1 222 ? 11.544 19.063 11.612 1.00 62.94 222 THR A O 1
ATOM 1875 N N . GLN A 1 223 ? 10.987 18.617 13.753 1.00 55.72 223 GLN A N 1
ATOM 1876 C CA . GLN A 1 223 ? 12.346 18.530 14.296 1.00 55.72 223 GLN A CA 1
ATOM 1877 C C . GLN A 1 223 ? 13.193 17.435 13.626 1.00 55.72 223 GLN A C 1
ATOM 1879 O O . GLN A 1 223 ? 14.409 17.559 13.540 1.00 55.72 223 GLN A O 1
ATOM 1884 N N . LEU A 1 224 ? 12.561 16.396 13.070 1.00 51.44 224 LEU A N 1
ATOM 1885 C CA . LEU A 1 224 ? 13.253 15.263 12.441 1.00 51.44 224 LEU A CA 1
ATOM 1886 C C . LEU A 1 224 ? 13.633 15.482 10.964 1.00 51.44 224 LEU A C 1
ATOM 1888 O O . LEU A 1 224 ? 14.135 14.561 10.323 1.00 51.44 224 LEU A O 1
ATOM 1892 N N . SER A 1 225 ? 13.374 16.651 10.363 1.00 50.19 225 SER A N 1
ATOM 1893 C CA . SER A 1 225 ? 13.790 16.899 8.974 1.00 50.19 225 SER A CA 1
ATOM 1894 C C . SER A 1 225 ? 14.527 18.221 8.791 1.00 50.19 225 SER A C 1
ATOM 1896 O O . SER A 1 225 ? 13.901 19.272 8.715 1.00 50.19 225 SER A O 1
ATOM 1898 N N . HIS A 1 226 ? 15.833 18.152 8.520 1.00 47.12 226 HIS A N 1
ATOM 1899 C CA . HIS A 1 226 ? 16.619 19.228 7.892 1.00 47.12 226 HIS A CA 1
ATOM 1900 C C . HIS A 1 226 ? 16.211 19.497 6.422 1.00 47.12 226 HIS A C 1
ATOM 1902 O O . HIS A 1 226 ? 17.034 19.896 5.600 1.00 47.12 226 HIS A O 1
ATOM 1908 N N . ARG A 1 227 ? 14.961 19.211 6.032 1.00 53.84 227 ARG A N 1
ATOM 1909 C CA . ARG A 1 227 ? 14.479 19.378 4.654 1.00 53.84 227 ARG A CA 1
ATOM 1910 C C . ARG A 1 227 ? 13.606 20.625 4.528 1.00 53.84 227 ARG A C 1
ATOM 1912 O O . ARG A 1 227 ? 12.974 21.067 5.479 1.00 53.84 227 ARG A O 1
ATOM 1919 N N . SER A 1 228 ? 13.628 21.184 3.317 1.00 56.50 228 SER A N 1
ATOM 1920 C CA . SER A 1 228 ? 12.996 22.441 2.892 1.00 56.50 228 SER A CA 1
ATOM 1921 C C . SER A 1 228 ? 11.566 22.657 3.410 1.00 56.50 228 SER A C 1
ATOM 1923 O O . SER A 1 228 ? 10.822 21.702 3.590 1.00 56.50 228 SER A O 1
ATOM 1925 N N . GLN A 1 229 ? 11.111 23.910 3.469 1.00 57.16 229 GLN A N 1
ATOM 1926 C CA . GLN A 1 229 ? 9.733 24.308 3.810 1.00 57.16 229 GLN A CA 1
ATOM 1927 C C . GLN A 1 229 ? 8.620 23.534 3.056 1.00 57.16 229 GLN A C 1
ATOM 1929 O O . GLN A 1 229 ? 7.497 23.420 3.546 1.00 57.16 229 GLN A O 1
ATOM 1934 N N . ALA A 1 230 ? 8.920 22.959 1.885 1.00 59.56 230 ALA A N 1
ATOM 1935 C CA . ALA A 1 230 ? 8.008 22.076 1.158 1.00 59.56 230 ALA A CA 1
ATOM 1936 C C . ALA A 1 230 ? 7.707 20.758 1.905 1.00 59.56 230 ALA A C 1
ATOM 1938 O O . ALA A 1 230 ? 6.553 20.349 1.945 1.00 59.56 230 ALA A O 1
ATOM 1939 N N . SER A 1 231 ? 8.694 20.126 2.557 1.00 64.69 231 SER A N 1
ATOM 1940 C CA . SER A 1 231 ? 8.461 18.888 3.321 1.00 64.69 231 SER A CA 1
ATOM 1941 C C . SER A 1 231 ? 7.645 19.121 4.589 1.00 64.69 231 SER A C 1
ATOM 1943 O O . SER A 1 231 ? 6.946 18.217 5.036 1.00 64.69 231 SER A O 1
ATOM 1945 N N . PHE A 1 232 ? 7.705 20.333 5.148 1.00 65.19 232 PHE A N 1
ATOM 1946 C CA . PHE A 1 232 ? 6.855 20.734 6.267 1.00 65.19 232 PHE A CA 1
ATOM 1947 C C . PHE A 1 232 ? 5.378 20.741 5.868 1.00 65.19 232 PHE A C 1
ATOM 1949 O O . PHE A 1 232 ? 4.571 20.053 6.489 1.00 65.19 232 PHE A O 1
ATOM 1956 N N . ARG A 1 233 ? 5.035 21.466 4.792 1.00 71.00 233 ARG A N 1
ATOM 1957 C CA . ARG A 1 233 ? 3.654 21.509 4.289 1.00 71.00 233 ARG A CA 1
ATOM 1958 C C . ARG A 1 233 ? 3.134 20.111 3.975 1.00 71.00 233 ARG A C 1
ATOM 1960 O O . ARG A 1 233 ? 2.002 19.800 4.328 1.00 71.00 233 ARG A O 1
ATOM 1967 N N . ASP A 1 234 ? 3.975 19.271 3.379 1.00 75.69 234 ASP A N 1
ATOM 1968 C CA . ASP A 1 234 ? 3.602 17.905 3.026 1.00 75.69 234 ASP A CA 1
ATOM 1969 C C . ASP A 1 234 ? 3.215 17.061 4.259 1.00 75.69 234 ASP A C 1
ATOM 1971 O O . ASP A 1 234 ? 2.221 16.335 4.227 1.00 75.69 234 ASP A O 1
ATOM 1975 N N . ARG A 1 235 ? 3.958 17.176 5.371 1.00 79.62 235 ARG A N 1
ATOM 1976 C CA . ARG A 1 235 ? 3.648 16.454 6.618 1.00 79.62 235 ARG A CA 1
ATOM 1977 C C . ARG A 1 235 ? 2.369 16.953 7.278 1.00 79.62 235 ARG A C 1
ATOM 1979 O O . ARG A 1 235 ? 1.534 16.134 7.654 1.00 79.62 235 ARG A O 1
ATOM 1986 N N . SER A 1 236 ? 2.182 18.267 7.385 1.00 81.06 236 SER A N 1
ATOM 1987 C CA . SER A 1 236 ? 0.981 18.830 8.015 1.00 81.06 236 SER A CA 1
ATOM 1988 C C . SER A 1 236 ? -0.293 18.427 7.273 1.00 81.06 236 SER A C 1
ATOM 1990 O O . SER A 1 236 ? -1.290 18.078 7.904 1.00 81.06 236 SER A O 1
ATOM 1992 N N . ILE A 1 237 ? -0.263 18.410 5.935 1.00 84.75 237 ILE A N 1
ATOM 1993 C CA . ILE A 1 237 ? -1.424 17.973 5.152 1.00 84.75 237 ILE A CA 1
ATOM 1994 C C . ILE A 1 237 ? -1.650 16.464 5.310 1.00 84.75 237 ILE A C 1
ATOM 1996 O O . ILE A 1 237 ? -2.794 16.045 5.473 1.00 84.75 237 ILE A O 1
ATOM 2000 N N . LEU A 1 238 ? -0.590 15.645 5.345 1.00 88.12 238 LEU A N 1
ATOM 2001 C CA . LEU A 1 238 ? -0.733 14.214 5.627 1.00 88.12 238 LEU A CA 1
ATOM 2002 C C . LEU A 1 238 ? -1.406 13.959 6.981 1.00 88.12 238 LEU A C 1
ATOM 2004 O O . LEU A 1 238 ? -2.291 13.112 7.060 1.00 88.12 238 LEU A O 1
ATOM 2008 N N . MET A 1 239 ? -1.015 14.681 8.035 1.00 90.62 239 MET A N 1
ATOM 2009 C CA . MET A 1 239 ? -1.629 14.531 9.360 1.00 90.62 239 MET A CA 1
ATOM 2010 C C . MET A 1 239 ? -3.101 14.958 9.360 1.00 90.62 239 MET A C 1
ATOM 2012 O O . MET A 1 239 ? -3.925 14.288 9.979 1.00 90.62 239 MET A O 1
ATOM 2016 N N . LEU A 1 240 ? -3.459 16.009 8.613 1.00 90.25 240 LEU A N 1
ATOM 2017 C CA . LEU A 1 240 ? -4.855 16.420 8.437 1.00 90.25 240 LEU A CA 1
ATOM 2018 C C . LEU A 1 240 ? -5.685 15.345 7.717 1.00 90.25 240 LEU A C 1
ATOM 2020 O O . LEU A 1 240 ? -6.788 15.009 8.151 1.00 90.25 240 LEU A O 1
ATOM 2024 N N . GLU A 1 241 ? -5.158 14.784 6.628 1.00 91.81 241 GLU A N 1
ATOM 2025 C CA . GLU A 1 241 ? -5.827 13.717 5.879 1.00 91.81 241 GLU A CA 1
ATOM 2026 C C . GLU A 1 241 ? -5.913 12.420 6.690 1.00 91.81 241 GLU A C 1
ATOM 2028 O O . GLU A 1 241 ? -6.933 11.730 6.639 1.00 91.81 241 GLU A O 1
ATOM 2033 N N . TRP A 1 242 ? -4.890 12.107 7.487 1.00 94.88 242 TRP A N 1
ATOM 2034 C CA . TRP A 1 242 ? -4.919 10.976 8.410 1.00 94.88 242 TRP A CA 1
ATOM 2035 C C . TRP A 1 242 ? -5.973 11.165 9.504 1.00 94.88 242 TRP A C 1
ATOM 2037 O O . TRP A 1 242 ? -6.731 10.239 9.771 1.00 94.88 242 TRP A O 1
ATOM 2047 N N . ALA A 1 243 ? -6.099 12.365 10.081 1.00 94.56 243 ALA A N 1
ATOM 2048 C CA . ALA A 1 243 ? -7.155 12.671 11.048 1.00 94.56 243 ALA A CA 1
ATOM 2049 C C . ALA A 1 243 ? -8.563 12.527 10.438 1.00 94.56 243 ALA A C 1
ATOM 2051 O O . ALA A 1 243 ? -9.493 12.069 11.104 1.00 94.56 243 ALA A O 1
ATOM 2052 N N . ARG A 1 244 ? -8.731 12.876 9.154 1.00 94.88 244 ARG A N 1
ATOM 2053 C CA . ARG A 1 244 ? -9.971 12.594 8.413 1.00 94.88 244 ARG A CA 1
ATOM 2054 C C . ARG A 1 244 ? -10.193 11.087 8.246 1.00 94.88 244 ARG A C 1
ATOM 2056 O O . ARG A 1 244 ? -11.304 10.615 8.481 1.00 94.88 244 ARG A O 1
ATOM 2063 N N . ALA A 1 245 ? -9.148 10.341 7.890 1.00 96.12 245 ALA A N 1
ATOM 2064 C CA . ALA A 1 245 ? -9.219 8.896 7.697 1.00 96.12 245 ALA A CA 1
ATOM 2065 C C . ALA A 1 245 ? -9.598 8.158 8.986 1.00 96.12 245 ALA A C 1
ATOM 2067 O O . ALA A 1 245 ? -10.495 7.317 8.965 1.00 96.12 245 ALA A O 1
ATOM 2068 N N . THR A 1 246 ? -8.973 8.490 10.117 1.00 97.31 246 THR A N 1
ATOM 2069 C CA . THR A 1 246 ? -9.292 7.871 11.411 1.00 97.31 246 THR A CA 1
ATOM 2070 C C . THR A 1 246 ? -10.699 8.223 11.875 1.00 97.31 246 THR A C 1
ATOM 2072 O O . THR A 1 246 ? -11.415 7.322 12.303 1.00 97.31 246 THR A O 1
ATOM 2075 N N . ARG A 1 247 ? -11.155 9.472 11.695 1.00 96.56 247 ARG A N 1
ATOM 2076 C CA . ARG A 1 247 ? -12.551 9.853 11.971 1.00 96.56 247 ARG A CA 1
ATOM 2077 C C . ARG A 1 247 ? -13.536 9.016 11.164 1.00 96.56 247 ARG A C 1
ATOM 2079 O O . ARG A 1 247 ? -14.477 8.462 11.720 1.00 96.56 247 ARG A O 1
ATOM 2086 N N . ARG A 1 248 ? -13.286 8.849 9.866 1.00 95.94 248 ARG A N 1
ATOM 2087 C CA . ARG A 1 248 ? -14.145 8.022 9.016 1.00 95.94 248 ARG A CA 1
ATOM 2088 C C . ARG A 1 248 ? -14.147 6.555 9.450 1.00 95.94 248 ARG A C 1
ATOM 2090 O O . ARG A 1 248 ? -15.184 5.902 9.410 1.00 95.94 248 ARG A O 1
ATOM 2097 N N . VAL A 1 249 ? -13.002 6.023 9.876 1.00 97.31 249 VAL A N 1
ATOM 2098 C CA . VAL A 1 249 ? -12.922 4.673 10.458 1.00 97.31 249 VAL A CA 1
ATOM 2099 C C . VAL A 1 249 ? -13.766 4.579 11.731 1.00 97.31 249 VAL A C 1
ATOM 2101 O O . VAL A 1 249 ? -14.417 3.557 11.932 1.00 97.31 249 VAL A O 1
ATOM 2104 N N . GLN A 1 250 ? -13.802 5.627 12.564 1.00 96.62 250 GLN A N 1
ATOM 2105 C CA . GLN A 1 250 ? -14.673 5.667 13.745 1.00 96.62 250 GLN A CA 1
ATOM 2106 C C . GLN A 1 250 ? -16.149 5.653 13.360 1.00 96.62 250 GLN A C 1
ATOM 2108 O O . GLN A 1 250 ? -16.897 4.841 13.893 1.00 96.62 250 GLN A O 1
ATOM 2113 N N . GLU A 1 251 ? -16.546 6.498 12.410 1.00 95.81 251 GLU A N 1
ATOM 2114 C CA . GLU A 1 251 ? -17.928 6.601 11.930 1.00 95.81 251 GLU A CA 1
ATOM 2115 C C . GLU A 1 251 ? -18.410 5.278 11.318 1.00 95.81 251 GLU A C 1
ATOM 2117 O O . GLU A 1 251 ? -19.425 4.728 11.731 1.00 95.81 251 GLU A O 1
ATOM 2122 N N . VAL A 1 252 ? -17.649 4.718 10.375 1.00 95.31 252 VAL A N 1
ATOM 2123 C CA . VAL A 1 252 ? -17.995 3.460 9.690 1.00 95.31 252 VAL A CA 1
ATOM 2124 C C . VAL A 1 252 ? -17.941 2.261 10.639 1.00 95.31 252 VAL A C 1
ATOM 2126 O O . VAL A 1 252 ? -18.734 1.328 10.518 1.00 95.31 252 VAL A O 1
ATOM 2129 N N . GLY A 1 253 ? -16.986 2.265 11.567 1.00 94.50 253 GLY A N 1
ATOM 2130 C CA . GLY A 1 253 ? -16.769 1.192 12.529 1.00 94.50 253 GLY A CA 1
ATOM 2131 C C . GLY A 1 253 ? -17.638 1.272 13.783 1.00 94.50 253 GLY A C 1
ATOM 2132 O O . GLY A 1 253 ? -17.543 0.365 14.608 1.00 94.50 253 GLY A O 1
ATOM 2133 N N . ASN A 1 254 ? -18.444 2.329 13.945 1.00 95.50 254 ASN A N 1
ATOM 2134 C CA . ASN A 1 254 ? -19.166 2.665 15.179 1.00 95.50 254 ASN A CA 1
ATOM 2135 C C . ASN A 1 254 ? -18.257 2.644 16.424 1.00 95.50 254 ASN A C 1
ATOM 2137 O O . ASN A 1 254 ? -18.599 2.073 17.461 1.00 95.50 254 ASN A O 1
ATOM 2141 N N . LEU A 1 255 ? -17.059 3.220 16.303 1.00 96.88 255 LEU A N 1
ATOM 2142 C CA . LEU A 1 255 ? -16.069 3.240 17.378 1.00 96.88 255 LEU A CA 1
ATOM 2143 C C . LEU A 1 255 ? -16.262 4.457 18.294 1.00 96.88 255 LEU A C 1
ATOM 2145 O O . LEU A 1 255 ? -16.690 5.513 17.825 1.00 96.88 255 LEU A O 1
ATOM 2149 N N . PRO A 1 256 ? -15.872 4.356 19.578 1.00 95.69 256 PRO A N 1
ATOM 2150 C CA . PRO A 1 256 ? -15.816 5.503 20.479 1.00 95.69 256 PRO A CA 1
ATOM 2151 C C . PRO A 1 256 ? -14.965 6.658 19.926 1.00 95.69 256 PRO A C 1
ATOM 2153 O O . PRO A 1 256 ? -13.973 6.442 19.218 1.00 95.69 256 PRO A O 1
ATOM 2156 N N . LEU A 1 257 ? -15.322 7.894 20.287 1.00 91.50 257 LEU A N 1
ATOM 2157 C CA . LEU A 1 257 ? -14.616 9.105 19.841 1.00 91.50 257 LEU A CA 1
ATOM 2158 C C . LEU A 1 257 ? -13.148 9.148 20.297 1.00 91.50 257 LEU A C 1
ATOM 2160 O O . LEU A 1 257 ? -12.310 9.720 19.608 1.00 91.50 257 LEU A O 1
ATOM 2164 N N . ASP A 1 258 ? -12.829 8.496 21.411 1.00 93.19 258 ASP A N 1
ATOM 2165 C CA . ASP A 1 258 ? -11.493 8.378 22.001 1.00 93.19 258 ASP A CA 1
ATOM 2166 C C . ASP A 1 258 ? -10.725 7.123 21.540 1.00 93.19 258 ASP A C 1
ATOM 2168 O O . ASP A 1 258 ? -9.623 6.848 22.015 1.00 93.19 258 ASP A O 1
ATOM 2172 N N . HIS A 1 259 ? -11.270 6.353 20.588 1.00 94.56 259 HIS A N 1
ATOM 2173 C CA . HIS A 1 259 ? -10.647 5.113 20.117 1.00 94.56 259 HIS A CA 1
ATOM 2174 C C . HIS A 1 259 ? -9.236 5.327 19.538 1.00 94.56 259 HIS A C 1
ATOM 2176 O O . HIS A 1 259 ? -8.333 4.506 19.750 1.00 94.56 259 HIS A O 1
ATOM 2182 N N . PHE A 1 260 ? -9.041 6.423 18.800 1.00 96.06 260 PHE A N 1
ATOM 2183 C CA . PHE A 1 260 ? -7.741 6.835 18.275 1.00 96.06 260 PHE A CA 1
ATOM 2184 C C . PHE A 1 260 ? -7.195 7.995 19.104 1.00 96.06 260 PHE A C 1
ATOM 2186 O O . PHE A 1 260 ? -7.866 9.008 19.278 1.00 96.06 260 PHE A O 1
ATOM 2193 N N . ALA A 1 261 ? -5.955 7.860 19.582 1.00 94.19 261 ALA A N 1
ATOM 2194 C CA . ALA A 1 261 ? -5.272 8.952 20.264 1.00 94.19 261 ALA A CA 1
ATOM 2195 C C . ALA A 1 261 ? -5.106 10.153 19.309 1.00 94.19 261 ALA A C 1
ATOM 2197 O O . ALA A 1 261 ? -4.740 9.939 18.145 1.00 94.19 261 ALA A O 1
ATOM 2198 N N . PRO A 1 262 ? -5.355 11.391 19.767 1.00 92.56 262 PRO A N 1
ATOM 2199 C CA . PRO A 1 262 ? -5.175 12.573 18.937 1.00 92.56 262 PRO A CA 1
ATOM 2200 C C . PRO A 1 262 ? -3.702 12.734 18.552 1.00 92.56 262 PRO A C 1
ATOM 2202 O O . PRO A 1 262 ? -2.803 12.436 19.339 1.00 92.56 262 PRO A O 1
ATOM 2205 N N . ILE A 1 263 ? -3.458 13.207 17.330 1.00 89.56 263 ILE A N 1
ATOM 2206 C CA . ILE A 1 263 ? -2.112 13.590 16.897 1.00 89.56 263 ILE A CA 1
ATOM 2207 C C . ILE A 1 263 ? -1.797 14.963 17.510 1.00 89.56 263 ILE A C 1
ATOM 2209 O O . ILE A 1 263 ? -2.592 15.881 17.295 1.00 89.56 263 ILE A O 1
ATOM 2213 N N . PRO A 1 264 ? -0.681 15.118 18.250 1.00 86.75 264 PRO A N 1
ATOM 2214 C CA . PRO A 1 264 ? -0.292 16.403 18.830 1.00 86.75 264 PRO A CA 1
ATOM 2215 C C . PRO A 1 264 ? -0.093 17.489 17.770 1.00 86.75 264 PRO A C 1
ATOM 2217 O O . PRO A 1 264 ? 0.280 17.192 16.627 1.00 86.75 264 PRO A O 1
ATOM 2220 N N . ALA A 1 265 ? -0.306 18.755 18.141 1.00 78.56 265 ALA A N 1
ATOM 2221 C CA . ALA A 1 265 ? 0.055 19.845 17.250 1.00 78.56 265 ALA A CA 1
ATOM 2222 C C . ALA A 1 265 ? 1.589 19.918 17.126 1.00 78.56 265 ALA A C 1
ATOM 2224 O O . ALA A 1 265 ? 2.304 19.600 18.077 1.00 78.56 265 ALA A O 1
ATOM 2225 N N . PRO A 1 266 ? 2.134 20.372 15.982 1.00 69.62 266 PRO A N 1
ATOM 2226 C CA . PRO A 1 266 ? 3.581 20.532 15.828 1.00 69.62 266 PRO A CA 1
ATOM 2227 C C . PRO A 1 266 ? 4.214 21.462 16.877 1.00 69.62 266 PRO A C 1
ATOM 2229 O O . PRO A 1 266 ? 5.405 21.347 17.147 1.00 69.62 266 PRO A O 1
ATOM 2232 N N . GLU A 1 267 ? 3.426 22.382 17.439 1.00 67.75 267 GLU A N 1
ATOM 2233 C CA . GLU A 1 267 ? 3.836 23.360 18.455 1.00 67.75 267 GLU A CA 1
ATOM 2234 C C . GLU A 1 267 ? 3.868 22.771 19.875 1.00 67.75 267 GLU A C 1
ATOM 2236 O O . GLU A 1 267 ? 4.601 23.273 20.724 1.00 67.75 267 GLU A O 1
ATOM 2241 N N . ASP A 1 268 ? 3.148 21.670 20.116 1.00 66.12 268 ASP A N 1
ATOM 2242 C CA . ASP A 1 268 ? 3.107 20.983 21.416 1.00 66.12 268 ASP A CA 1
ATOM 2243 C C . ASP A 1 268 ? 4.377 20.150 21.671 1.00 66.12 268 ASP A C 1
ATOM 2245 O O . ASP A 1 268 ? 4.616 19.655 22.775 1.00 66.12 268 ASP A O 1
ATOM 2249 N N . ASP A 1 269 ? 5.217 19.995 20.645 1.00 61.97 269 ASP A N 1
ATOM 2250 C CA . ASP A 1 269 ? 6.423 19.177 20.649 1.00 61.97 269 ASP A CA 1
ATOM 2251 C C . ASP A 1 269 ? 7.602 19.945 21.287 1.00 61.97 269 ASP A C 1
ATOM 2253 O O . ASP A 1 269 ? 8.608 20.279 20.653 1.00 61.97 269 ASP A O 1
ATOM 2257 N N . SER A 1 270 ? 7.479 20.245 22.583 1.00 48.38 270 SER A N 1
ATOM 2258 C CA . SER A 1 270 ? 8.614 20.710 23.387 1.00 48.38 270 SER A CA 1
ATOM 2259 C C . SER A 1 270 ? 9.662 19.591 23.477 1.00 48.38 270 SER A C 1
ATOM 2261 O O . SER A 1 270 ? 9.295 18.423 23.664 1.00 48.38 270 SER A O 1
ATOM 2263 N N . PRO A 1 271 ? 10.970 19.884 23.341 1.00 46.06 271 PRO A N 1
ATOM 2264 C CA . PRO A 1 271 ? 11.983 18.873 23.590 1.00 46.06 271 PRO A CA 1
ATOM 2265 C C . PRO A 1 271 ? 11.823 18.415 25.038 1.00 46.06 271 PRO A C 1
ATOM 2267 O O . PRO A 1 271 ? 11.841 19.230 25.960 1.00 46.06 271 PRO A O 1
ATOM 2270 N N . ALA A 1 272 ? 11.633 17.110 25.232 1.00 42.19 272 ALA A N 1
ATOM 2271 C CA . ALA A 1 272 ? 11.788 16.533 26.552 1.00 42.19 272 ALA A CA 1
ATOM 2272 C C . ALA A 1 272 ? 13.213 16.875 26.986 1.00 42.19 272 ALA A C 1
ATOM 2274 O O . ALA A 1 272 ? 14.173 16.449 26.338 1.00 42.19 272 ALA A O 1
ATOM 2275 N N . SER A 1 273 ? 13.336 17.701 28.025 1.00 34.25 273 SER A N 1
ATOM 2276 C CA . SER A 1 273 ? 14.592 17.893 28.729 1.00 34.25 273 SER A CA 1
ATOM 2277 C C . SER A 1 273 ? 15.175 16.513 28.983 1.00 34.25 273 SER A C 1
ATOM 2279 O O . SER A 1 273 ? 14.513 15.630 29.527 1.00 34.25 273 SER A O 1
ATOM 2281 N N . SER A 1 274 ? 16.390 16.314 28.496 1.00 36.97 274 SER A N 1
ATOM 2282 C CA . SER A 1 274 ? 17.194 15.130 28.725 1.00 36.97 274 SER A CA 1
ATOM 2283 C C . SER A 1 274 ? 17.462 14.981 30.222 1.00 36.97 274 SER A C 1
ATOM 2285 O O . SER A 1 274 ? 18.485 15.439 30.717 1.00 36.97 274 SER A O 1
ATOM 2287 N N . GLU A 1 275 ? 16.541 14.342 30.935 1.00 33.16 275 GLU A N 1
ATOM 2288 C CA . GLU A 1 275 ? 16.739 13.831 32.284 1.00 33.16 275 GLU A CA 1
ATOM 2289 C C . GLU A 1 275 ? 16.221 12.393 32.354 1.00 33.16 275 GLU A C 1
ATOM 2291 O O . GLU A 1 275 ? 15.043 12.116 32.150 1.00 33.16 275 GLU A O 1
ATOM 2296 N N . GLY A 1 276 ? 17.142 11.474 32.652 1.00 32.09 276 GLY A N 1
ATOM 2297 C CA . GLY A 1 276 ? 16.819 10.164 33.208 1.00 32.09 276 GLY A CA 1
ATOM 2298 C C . GLY A 1 276 ? 16.435 9.084 32.204 1.00 32.09 276 GLY A C 1
ATOM 2299 O O . GLY A 1 276 ? 15.296 8.628 32.172 1.00 32.09 276 GLY A O 1
ATOM 2300 N N . ALA A 1 277 ? 17.419 8.578 31.460 1.00 34.28 277 ALA A N 1
ATOM 2301 C CA . ALA A 1 277 ? 17.347 7.222 30.934 1.00 34.28 277 ALA A CA 1
ATOM 2302 C C . ALA A 1 277 ? 17.172 6.237 32.105 1.00 34.28 277 ALA A C 1
ATOM 2304 O O . ALA A 1 277 ? 18.114 5.971 32.843 1.00 34.28 277 ALA A O 1
ATOM 2305 N N . ASN A 1 278 ? 15.963 5.706 32.265 1.00 30.19 278 ASN A N 1
ATOM 2306 C CA . ASN A 1 278 ? 15.720 4.438 32.937 1.00 30.19 278 ASN A CA 1
ATOM 2307 C C . ASN A 1 278 ? 14.729 3.647 32.082 1.00 30.19 278 ASN A C 1
ATOM 2309 O O . ASN A 1 278 ? 13.511 3.808 32.169 1.00 30.19 278 ASN A O 1
ATOM 2313 N N . GLU A 1 279 ? 15.289 2.798 31.221 1.00 39.41 279 GLU A N 1
ATOM 2314 C CA . GLU A 1 279 ? 14.575 1.733 30.528 1.00 39.41 279 GLU A CA 1
ATOM 2315 C C . GLU A 1 279 ? 13.977 0.772 31.563 1.00 39.41 279 GLU A C 1
ATOM 2317 O O . GLU A 1 279 ? 14.628 -0.158 32.036 1.00 39.41 279 GLU A O 1
ATOM 2322 N N . SER A 1 280 ? 12.705 0.964 31.903 1.00 33.25 280 SER A N 1
ATOM 2323 C CA . SER A 1 280 ? 11.895 -0.120 32.449 1.00 33.25 280 SER A CA 1
ATOM 2324 C C . SER A 1 280 ? 11.095 -0.730 31.305 1.00 33.25 280 SER A C 1
ATOM 2326 O O . SER A 1 280 ? 10.123 -0.181 30.792 1.00 33.25 280 SER A O 1
ATOM 2328 N N . THR A 1 281 ? 11.577 -1.889 30.865 1.00 33.62 281 THR A N 1
ATOM 2329 C CA . THR A 1 281 ? 10.887 -2.793 29.948 1.00 33.62 281 THR A CA 1
ATOM 2330 C C . THR A 1 281 ? 9.534 -3.165 30.555 1.00 33.62 281 THR A C 1
ATOM 2332 O O . THR A 1 281 ? 9.455 -4.024 31.433 1.00 33.62 281 THR A O 1
ATOM 2335 N N . VAL A 1 282 ? 8.455 -2.534 30.089 1.00 32.69 282 VAL A N 1
ATOM 2336 C CA . VAL A 1 282 ? 7.090 -2.972 30.397 1.00 32.69 282 VAL A CA 1
ATOM 2337 C C . VAL A 1 282 ? 6.840 -4.266 29.624 1.00 32.69 282 VAL A C 1
ATOM 2339 O O . VAL A 1 282 ? 6.514 -4.268 28.437 1.00 32.69 282 VAL A O 1
ATOM 2342 N N . ARG A 1 283 ? 7.051 -5.395 30.305 1.00 32.34 283 ARG A N 1
ATOM 2343 C CA . ARG A 1 283 ? 6.589 -6.710 29.863 1.00 32.34 283 ARG A CA 1
ATOM 2344 C C . ARG A 1 283 ? 5.063 -6.723 29.949 1.00 32.34 283 ARG A C 1
ATOM 2346 O O . ARG A 1 283 ? 4.508 -6.606 31.036 1.00 32.34 283 ARG A O 1
ATOM 2353 N N . TYR A 1 284 ? 4.388 -6.905 28.819 1.00 31.55 284 TYR A N 1
ATOM 2354 C CA . TYR A 1 284 ? 2.992 -7.332 28.825 1.00 31.55 284 TYR A CA 1
ATOM 2355 C C . TYR A 1 284 ? 2.946 -8.779 29.336 1.00 31.55 284 TYR A C 1
ATOM 2357 O O . TYR A 1 284 ? 3.313 -9.705 28.614 1.00 31.55 284 TYR A O 1
ATOM 2365 N N . SER A 1 285 ? 2.556 -8.952 30.601 1.00 31.17 285 SER A N 1
ATOM 2366 C CA . SER A 1 285 ? 2.211 -10.252 31.179 1.00 31.17 285 SER A CA 1
ATOM 2367 C C . SER A 1 285 ? 0.841 -10.659 30.639 1.00 31.17 285 SER A C 1
ATOM 2369 O O . SER A 1 285 ? -0.131 -9.920 30.791 1.00 31.17 285 SER A O 1
ATOM 2371 N N . VAL A 1 286 ? 0.773 -11.797 29.951 1.00 35.03 286 VAL A N 1
ATOM 2372 C CA . VAL A 1 286 ? -0.493 -12.428 29.569 1.00 35.03 286 VAL A CA 1
ATOM 2373 C C . VAL A 1 286 ? -0.851 -13.381 30.700 1.00 35.03 286 VAL A C 1
ATOM 2375 O O . VAL A 1 286 ? -0.309 -14.480 30.775 1.00 35.03 286 VAL A O 1
ATOM 2378 N N . ASP A 1 287 ? -1.739 -12.941 31.587 1.00 30.53 287 ASP A N 1
ATOM 2379 C CA . ASP A 1 287 ? -2.378 -13.822 32.559 1.00 30.53 287 ASP A CA 1
ATOM 2380 C C . ASP A 1 287 ? -3.365 -14.733 31.823 1.00 30.53 287 ASP A C 1
ATOM 2382 O O . ASP A 1 287 ? -4.442 -14.324 31.383 1.00 30.53 287 ASP A O 1
ATOM 2386 N N . THR A 1 288 ? -2.976 -15.995 31.667 1.00 34.03 288 THR A N 1
ATOM 2387 C CA . THR A 1 288 ? -3.886 -17.089 31.325 1.00 34.03 288 THR A CA 1
ATOM 2388 C C . THR A 1 288 ? -4.628 -17.505 32.591 1.00 34.03 288 THR A C 1
ATOM 2390 O O . THR A 1 288 ? -4.102 -18.254 33.408 1.00 34.03 288 THR A O 1
ATOM 2393 N N . ALA A 1 289 ? -5.861 -17.028 32.753 1.00 30.28 289 ALA A N 1
ATOM 2394 C CA . ALA A 1 289 ? -6.812 -17.613 33.689 1.00 30.28 289 ALA A CA 1
ATOM 2395 C C . ALA A 1 289 ? -7.456 -18.849 33.034 1.00 30.28 289 ALA A C 1
ATOM 2397 O O . ALA A 1 289 ? -8.334 -18.730 32.179 1.00 30.28 289 ALA A O 1
ATOM 2398 N N . THR A 1 290 ? -7.000 -20.042 33.408 1.00 35.50 290 THR A N 1
ATOM 2399 C CA . THR A 1 290 ? -7.745 -21.296 33.220 1.00 35.50 290 THR A CA 1
ATOM 2400 C C . THR A 1 290 ? -8.753 -21.462 34.360 1.00 35.50 290 THR A C 1
ATOM 2402 O O . THR A 1 290 ? -8.352 -21.300 35.513 1.00 35.50 290 THR A O 1
ATOM 2405 N N . PRO A 1 291 ? -10.029 -21.807 34.098 1.00 35.12 291 PRO A N 1
ATOM 2406 C CA . PRO A 1 291 ? -10.972 -22.126 35.160 1.00 35.12 291 PRO A CA 1
ATOM 2407 C C . PRO A 1 291 ? -10.663 -23.501 35.755 1.00 35.12 291 PRO A C 1
ATOM 2409 O O . PRO A 1 291 ? -10.474 -24.481 35.032 1.00 35.12 291 PRO A O 1
ATOM 2412 N N . GLU A 1 292 ? -10.650 -23.549 37.082 1.00 30.38 292 GLU A N 1
ATOM 2413 C CA . GLU A 1 292 ? -10.614 -24.757 37.893 1.00 30.38 292 GLU A CA 1
ATOM 2414 C C . GLU A 1 292 ? -11.855 -25.628 37.636 1.00 30.38 292 GLU A C 1
ATOM 2416 O O . GLU A 1 292 ? -12.993 -25.168 37.740 1.00 30.38 292 GLU A O 1
ATOM 2421 N N . VAL A 1 293 ? -11.635 -26.913 37.358 1.00 34.50 293 VAL A N 1
ATOM 2422 C CA . VAL A 1 293 ? -12.616 -27.972 37.617 1.00 34.50 293 VAL A CA 1
ATOM 2423 C C . VAL A 1 293 ? -12.032 -28.808 38.743 1.00 34.50 293 VAL A C 1
ATOM 2425 O O . VAL A 1 293 ? -10.995 -29.451 38.586 1.00 34.50 293 VAL A O 1
ATOM 2428 N N . GLY A 1 294 ? -12.675 -28.731 39.904 1.00 29.28 294 GLY A N 1
ATOM 2429 C CA . GLY A 1 294 ? -12.273 -29.459 41.095 1.00 29.28 294 GLY A CA 1
ATOM 2430 C C . GLY A 1 294 ? -12.538 -30.958 40.985 1.00 29.28 294 GLY A C 1
ATOM 2431 O O . GLY A 1 294 ? -13.547 -31.386 40.431 1.00 29.28 294 GLY A O 1
ATOM 2432 N N . SER A 1 295 ? -11.664 -31.748 41.602 1.00 29.25 295 SER A N 1
ATOM 2433 C CA . SER A 1 295 ? -12.097 -32.893 42.400 1.00 29.25 295 SER A CA 1
ATOM 2434 C C . SER A 1 295 ? -11.000 -33.293 43.385 1.00 29.25 295 SER A C 1
ATOM 2436 O O . SER A 1 295 ? -9.815 -33.316 43.054 1.00 29.25 295 SER A O 1
ATOM 2438 N N . ASN A 1 296 ? -11.415 -33.542 44.623 1.00 31.27 296 ASN A N 1
ATOM 2439 C CA . ASN A 1 296 ? -10.563 -33.799 45.777 1.00 31.27 296 ASN A CA 1
ATOM 2440 C C . ASN A 1 296 ? -9.945 -35.211 45.789 1.00 31.27 296 ASN A C 1
ATOM 2442 O O . ASN A 1 296 ? -10.491 -36.168 45.251 1.00 31.27 296 ASN A O 1
ATOM 2446 N N . ARG A 1 297 ? -8.807 -35.268 46.493 1.00 29.98 297 ARG A N 1
ATOM 2447 C CA . ARG A 1 297 ? -7.941 -36.384 46.933 1.00 29.98 297 ARG A CA 1
ATOM 2448 C C . ARG A 1 297 ? -8.636 -37.665 47.431 1.00 29.98 297 ARG A C 1
ATOM 2450 O O . ARG A 1 297 ? -9.684 -37.568 48.056 1.00 29.98 297 ARG A O 1
ATOM 2457 N N . LEU A 1 298 ? -7.907 -38.793 47.332 1.00 30.78 298 LEU A N 1
ATOM 2458 C CA . LEU A 1 298 ? -7.424 -39.711 48.407 1.00 30.78 298 LEU A CA 1
ATOM 2459 C C . LEU A 1 298 ? -6.549 -40.804 47.722 1.00 30.78 298 LEU A C 1
ATOM 2461 O O . LEU A 1 298 ? -6.995 -41.397 46.752 1.00 30.78 298 LEU A O 1
ATOM 2465 N N . ALA A 1 299 ? -5.222 -40.855 47.908 1.00 31.05 299 ALA A N 1
ATOM 2466 C CA . ALA A 1 299 ? -4.422 -41.510 48.964 1.00 31.05 299 ALA A CA 1
ATOM 2467 C C . ALA A 1 299 ? -4.179 -43.035 48.776 1.00 31.05 299 ALA A C 1
ATOM 2469 O O . ALA A 1 299 ? -5.117 -43.811 48.863 1.00 31.05 299 ALA A O 1
ATOM 2470 N N . MET A 1 300 ? -2.883 -43.374 48.610 1.00 30.17 300 MET A N 1
ATOM 2471 C CA . MET A 1 300 ? -2.136 -44.626 48.900 1.00 30.17 300 MET A CA 1
ATOM 2472 C C . MET A 1 300 ? -2.577 -45.962 48.272 1.00 30.17 300 MET A C 1
ATOM 2474 O O . MET A 1 300 ? -3.648 -46.459 48.575 1.00 30.17 300 MET A O 1
ATOM 2478 N N . GLU A 1 301 ? -1.678 -46.614 47.517 1.00 28.16 301 GLU A N 1
ATOM 2479 C CA . GLU A 1 301 ? -0.874 -47.751 48.019 1.00 28.16 301 GLU A CA 1
ATOM 2480 C C . GLU A 1 301 ? 0.177 -48.235 46.998 1.00 28.16 301 GLU A C 1
ATOM 2482 O O . GLU A 1 301 ? 0.058 -48.031 45.791 1.00 28.16 301 GLU A O 1
ATOM 2487 N N . GLU A 1 302 ? 1.248 -48.812 47.541 1.00 28.55 302 GLU A N 1
ATOM 2488 C CA . GLU A 1 302 ? 2.436 -49.360 46.885 1.00 28.55 302 GLU A CA 1
ATOM 2489 C C . GLU A 1 302 ? 2.149 -50.587 46.003 1.00 28.55 302 GLU A C 1
ATOM 2491 O O . GLU A 1 302 ? 1.324 -51.428 46.347 1.00 28.55 302 GLU A O 1
ATOM 2496 N N . SER A 1 303 ? 2.923 -50.760 44.923 1.00 26.83 303 SER A N 1
ATOM 2497 C CA . SER A 1 303 ? 3.669 -52.004 44.624 1.00 26.83 303 SER A CA 1
ATOM 2498 C C . SER A 1 303 ? 4.349 -51.940 43.242 1.00 26.83 303 SER A C 1
ATOM 2500 O O . SER A 1 303 ? 3.709 -51.843 42.202 1.00 26.83 303 SER A O 1
ATOM 2502 N N . SER A 1 304 ? 5.681 -52.005 43.247 1.00 31.31 304 SER A N 1
ATOM 2503 C CA . SER A 1 304 ? 6.509 -52.631 42.193 1.00 31.31 304 SER A CA 1
ATOM 2504 C C . SER A 1 304 ? 6.823 -54.071 42.666 1.00 31.31 304 SER A C 1
ATOM 2506 O O . SER A 1 304 ? 6.670 -54.288 43.873 1.00 31.31 304 SER A O 1
ATOM 2508 N N . PRO A 1 305 ? 7.317 -55.040 41.854 1.00 45.34 305 PRO A N 1
ATOM 2509 C CA . PRO A 1 305 ? 8.119 -54.888 40.627 1.00 45.34 305 PRO A CA 1
ATOM 2510 C C . PRO A 1 305 ? 7.840 -55.955 39.522 1.00 45.34 305 PRO A C 1
ATOM 2512 O O . PRO A 1 305 ? 6.857 -56.684 39.577 1.00 45.34 305 PRO A O 1
ATOM 2515 N N . ASP A 1 306 ? 8.792 -56.048 38.581 1.00 27.61 306 ASP A N 1
ATOM 2516 C CA . ASP A 1 306 ? 9.078 -57.107 37.591 1.00 27.61 306 ASP A CA 1
ATOM 2517 C C . ASP A 1 306 ? 8.340 -57.060 36.249 1.00 27.61 306 ASP A C 1
ATOM 2519 O O . ASP A 1 306 ? 7.154 -56.781 36.171 1.00 27.61 306 ASP A O 1
ATOM 2523 N N . SER A 1 307 ? 8.929 -57.425 35.111 1.00 29.19 307 SER A N 1
ATOM 2524 C CA . SER A 1 307 ? 10.297 -57.482 34.566 1.00 29.19 307 SER A CA 1
ATOM 2525 C C . SER A 1 307 ? 10.119 -57.923 33.094 1.00 29.19 307 SER A C 1
ATOM 2527 O O . SER A 1 307 ? 9.033 -58.349 32.706 1.00 29.19 307 SER A O 1
ATOM 2529 N N . SER A 1 308 ? 11.182 -57.870 32.283 1.00 29.66 308 SER A N 1
ATOM 2530 C CA . SER A 1 308 ? 11.350 -58.535 30.969 1.00 29.66 308 SER A CA 1
ATOM 2531 C C . SER A 1 308 ? 10.969 -57.784 29.669 1.00 29.66 308 SER A C 1
ATOM 2533 O O . SER A 1 308 ? 9.871 -57.852 29.134 1.00 29.66 308 SER A O 1
ATOM 2535 N N . THR A 1 309 ? 11.976 -57.135 29.078 1.00 36.06 309 THR A N 1
ATOM 2536 C CA . THR A 1 309 ? 12.433 -57.402 27.691 1.00 36.06 309 THR A CA 1
ATOM 2537 C C . THR A 1 309 ? 13.299 -58.689 27.706 1.00 36.06 309 THR A C 1
ATOM 2539 O O . THR A 1 309 ? 13.727 -59.042 28.811 1.00 36.06 309 THR A O 1
ATOM 2542 N N . PRO A 1 310 ? 13.640 -59.402 26.593 1.00 44.44 310 PRO A N 1
ATOM 2543 C CA . PRO A 1 310 ? 14.091 -58.822 25.311 1.00 44.44 310 PRO A CA 1
ATOM 2544 C C . PRO A 1 310 ? 13.916 -59.677 24.017 1.00 44.44 310 PRO A C 1
ATOM 2546 O O . PRO A 1 310 ? 13.364 -60.773 24.044 1.00 44.44 310 PRO A O 1
ATOM 2549 N N . ARG A 1 311 ? 14.541 -59.172 22.930 1.00 30.67 311 ARG A N 1
ATOM 2550 C CA . ARG A 1 311 ? 15.021 -59.852 21.696 1.00 30.67 311 ARG A CA 1
ATOM 2551 C C . ARG A 1 311 ? 13.986 -60.191 20.628 1.00 30.67 311 ARG A C 1
ATOM 2553 O O . ARG A 1 311 ? 12.851 -60.504 20.936 1.00 30.67 311 ARG A O 1
ATOM 2560 N N . ASP A 1 312 ? 14.305 -60.278 19.342 1.00 29.83 312 ASP A N 1
ATOM 2561 C CA . ASP A 1 312 ? 15.414 -59.915 18.433 1.00 29.83 312 ASP A CA 1
ATOM 2562 C C . ASP A 1 312 ? 14.851 -60.303 17.045 1.00 29.83 312 ASP A C 1
ATOM 2564 O O . ASP A 1 312 ? 14.028 -61.218 16.966 1.00 29.83 312 ASP A O 1
ATOM 2568 N N . GLY A 1 313 ? 15.275 -59.687 15.935 1.00 29.30 313 GLY A N 1
ATOM 2569 C CA . GLY A 1 313 ? 14.790 -60.160 14.628 1.00 29.30 313 GLY A CA 1
ATOM 2570 C C . GLY A 1 313 ? 15.197 -59.363 13.400 1.00 29.30 313 GLY A C 1
ATOM 2571 O O . GLY A 1 313 ? 14.354 -58.920 12.633 1.00 29.30 313 GLY A O 1
ATOM 2572 N N . ASN A 1 314 ? 16.498 -59.177 13.247 1.00 28.91 314 ASN A N 1
ATOM 2573 C CA . ASN A 1 314 ? 17.196 -58.598 12.104 1.00 28.91 314 ASN A CA 1
ATOM 2574 C C . ASN A 1 314 ? 17.104 -59.516 10.854 1.00 28.91 314 ASN A C 1
ATOM 2576 O O . ASN A 1 314 ? 17.158 -60.729 11.040 1.00 28.91 314 ASN A O 1
ATOM 2580 N N . LEU A 1 315 ? 17.075 -58.957 9.625 1.00 31.38 315 LEU A N 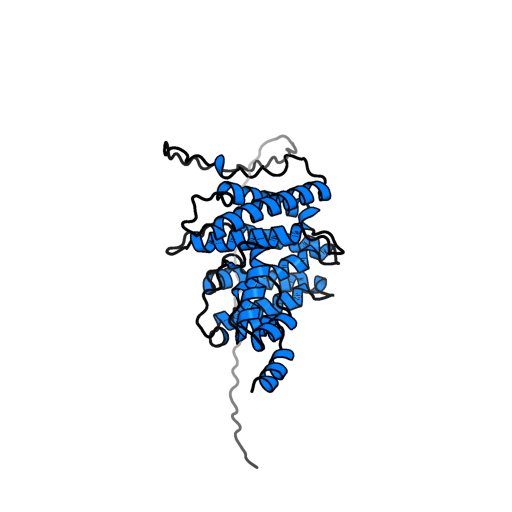1
ATOM 2581 C CA . LEU A 1 315 ? 18.015 -59.224 8.497 1.00 31.38 315 LEU A CA 1
ATOM 2582 C C . LEU A 1 315 ? 17.458 -59.009 7.065 1.00 31.38 315 LEU A C 1
ATOM 2584 O O . LEU A 1 315 ? 16.503 -59.656 6.656 1.00 31.38 315 LEU A O 1
ATOM 2588 N N . SER A 1 316 ? 18.216 -58.176 6.322 1.00 31.56 316 SER A N 1
ATOM 2589 C CA . SER A 1 316 ? 18.731 -58.301 4.932 1.00 31.56 316 SER A CA 1
ATOM 2590 C C . SER A 1 316 ? 17.763 -58.442 3.747 1.00 31.56 316 SER A C 1
ATOM 2592 O O . SER A 1 316 ? 16.834 -59.228 3.784 1.00 31.56 316 SER A O 1
ATOM 2594 N N . SER A 1 317 ? 17.859 -57.697 2.636 1.00 30.83 317 SER A N 1
ATOM 2595 C CA . SER A 1 317 ? 18.940 -57.296 1.697 1.00 30.83 317 SER A CA 1
ATOM 2596 C C . SER A 1 317 ? 18.642 -57.936 0.334 1.00 30.83 317 SER A C 1
ATOM 2598 O O . SER A 1 317 ? 18.535 -59.158 0.269 1.00 30.83 317 SER A O 1
ATOM 2600 N N . ALA A 1 318 ? 18.606 -57.158 -0.748 1.00 30.73 318 ALA A N 1
ATOM 2601 C CA . ALA A 1 318 ? 18.986 -57.644 -2.074 1.00 30.73 318 ALA A CA 1
ATOM 2602 C C . ALA A 1 318 ? 19.352 -56.467 -2.987 1.00 30.73 318 ALA A C 1
ATOM 2604 O O . ALA A 1 318 ? 18.578 -55.531 -3.179 1.00 30.73 318 ALA A O 1
ATOM 2605 N N . ILE A 1 319 ? 20.569 -56.563 -3.510 1.00 31.62 319 ILE A N 1
ATOM 2606 C CA . ILE A 1 319 ? 21.200 -55.783 -4.570 1.00 31.62 319 ILE A CA 1
ATOM 2607 C C . ILE A 1 319 ? 20.986 -56.546 -5.889 1.00 31.62 319 ILE A C 1
ATOM 2609 O O . ILE A 1 319 ? 21.111 -57.768 -5.890 1.00 31.62 319 ILE A O 1
ATOM 2613 N N . ALA A 1 320 ? 20.732 -55.828 -6.986 1.00 32.69 320 ALA A N 1
ATOM 2614 C CA . ALA A 1 320 ? 21.098 -56.147 -8.380 1.00 32.69 320 ALA A CA 1
ATOM 2615 C C . ALA A 1 320 ? 20.780 -54.872 -9.196 1.00 32.69 320 ALA A C 1
ATOM 2617 O O . ALA A 1 320 ? 19.648 -54.402 -9.150 1.00 32.69 320 ALA A O 1
ATOM 2618 N N . ASP A 1 321 ? 21.713 -54.088 -9.734 1.00 31.41 321 ASP A N 1
ATOM 2619 C CA . ASP A 1 321 ? 22.773 -54.342 -10.723 1.00 31.41 321 ASP A CA 1
ATOM 2620 C C . ASP A 1 321 ? 22.223 -54.684 -12.125 1.00 31.41 321 ASP A C 1
ATOM 2622 O O . ASP A 1 321 ? 21.474 -55.644 -12.297 1.00 31.41 321 ASP A O 1
ATOM 2626 N N . GLY A 1 322 ? 22.550 -53.843 -13.117 1.00 30.28 322 GLY A N 1
ATOM 2627 C CA . GLY A 1 322 ? 22.023 -53.917 -14.486 1.00 30.28 322 GLY A CA 1
ATOM 2628 C C . GLY A 1 322 ? 22.381 -52.699 -15.348 1.00 30.28 322 GLY A C 1
ATOM 2629 O O . GLY A 1 322 ? 21.665 -51.705 -15.390 1.00 30.28 322 GLY A O 1
ATOM 2630 N N . SER A 1 323 ? 23.524 -52.804 -16.016 1.00 30.08 323 SER A N 1
ATOM 2631 C CA . SER A 1 323 ? 24.247 -51.829 -16.836 1.00 30.08 323 SER A CA 1
ATOM 2632 C C . SER A 1 323 ? 23.630 -51.458 -18.200 1.00 30.08 323 SER A C 1
ATOM 2634 O O . SER A 1 323 ? 23.066 -52.309 -18.875 1.00 30.08 323 SER A O 1
ATOM 2636 N N . VAL A 1 324 ? 23.914 -50.217 -18.630 1.00 32.62 324 VAL A N 1
ATOM 2637 C CA . VAL A 1 324 ? 24.442 -49.771 -19.948 1.00 32.62 324 VAL A CA 1
ATOM 2638 C C . VAL A 1 324 ? 23.822 -50.335 -21.238 1.00 32.62 324 VAL A C 1
ATOM 2640 O O . VAL A 1 324 ? 24.004 -51.498 -21.567 1.00 32.62 324 VAL A O 1
ATOM 2643 N N . THR A 1 325 ? 23.307 -49.437 -22.089 1.00 33.00 325 THR A N 1
ATOM 2644 C CA . THR A 1 325 ? 23.619 -49.424 -23.536 1.00 33.00 325 THR A CA 1
ATOM 2645 C C . THR A 1 325 ? 23.594 -47.990 -24.080 1.00 33.00 325 THR A C 1
ATOM 2647 O O . THR A 1 325 ? 22.576 -47.303 -24.056 1.00 33.00 325 THR A O 1
ATOM 2650 N N . GLN A 1 326 ? 24.761 -47.540 -24.549 1.00 33.69 326 GLN A N 1
ATOM 2651 C CA . GLN A 1 326 ? 24.917 -46.471 -25.535 1.00 33.69 326 GLN A CA 1
ATOM 2652 C C . GLN A 1 326 ? 24.393 -46.959 -26.892 1.00 33.69 326 GLN A C 1
ATOM 2654 O O . GLN A 1 326 ? 24.610 -48.113 -27.257 1.00 33.69 326 GLN A O 1
ATOM 2659 N N . GLY A 1 327 ? 23.780 -46.056 -27.652 1.00 31.86 327 GLY A N 1
ATOM 2660 C CA . GLY A 1 327 ? 23.459 -46.238 -29.064 1.00 31.86 327 GLY A CA 1
ATOM 2661 C C . GLY A 1 327 ? 23.525 -44.890 -29.772 1.00 31.86 327 GLY A C 1
ATOM 2662 O O . GLY A 1 327 ? 22.550 -44.146 -29.781 1.00 31.86 327 GLY A O 1
ATOM 2663 N N . GLU A 1 328 ? 24.710 -44.568 -30.290 1.00 36.34 328 GLU A N 1
ATOM 2664 C CA . GLU A 1 328 ? 24.931 -43.586 -31.358 1.00 36.34 328 GLU A CA 1
ATOM 2665 C C . GLU A 1 328 ? 24.420 -44.123 -32.713 1.00 36.34 328 GLU A C 1
ATOM 2667 O O . GLU A 1 328 ? 24.062 -45.295 -32.822 1.00 36.34 328 GLU A O 1
ATOM 2672 N N . TYR A 1 329 ? 24.492 -43.256 -33.735 1.00 35.34 329 TYR A N 1
ATOM 2673 C CA . TYR A 1 329 ? 24.121 -43.379 -35.160 1.00 35.34 329 TYR A CA 1
ATOM 2674 C C . TYR A 1 329 ? 22.663 -42.983 -35.472 1.00 35.34 329 TYR A C 1
ATOM 2676 O O . TYR A 1 329 ? 21.728 -43.476 -34.864 1.00 35.34 329 TYR A O 1
ATOM 2684 N N . GLY A 1 330 ? 22.368 -42.099 -36.427 1.00 31.73 330 GLY A N 1
ATOM 2685 C CA . GLY A 1 330 ? 23.204 -41.472 -37.441 1.00 31.73 330 GLY A CA 1
ATOM 2686 C C . GLY A 1 330 ? 22.370 -40.556 -38.347 1.00 31.73 330 GLY A C 1
ATOM 2687 O O . GLY A 1 330 ? 21.145 -40.604 -38.370 1.00 31.73 330 GLY A O 1
ATOM 2688 N N . ILE A 1 331 ? 23.111 -39.710 -39.050 1.00 38.50 331 ILE A N 1
ATOM 2689 C CA . ILE A 1 331 ? 22.749 -38.740 -40.088 1.00 38.50 331 ILE A CA 1
ATOM 2690 C C . ILE A 1 331 ? 21.902 -39.361 -41.215 1.00 38.50 331 ILE A C 1
ATOM 2692 O O . ILE A 1 331 ? 22.316 -40.390 -41.745 1.00 38.50 331 ILE A O 1
ATOM 2696 N N . VAL A 1 332 ? 20.820 -38.678 -41.626 1.00 49.81 332 VAL A N 1
ATOM 2697 C CA . VAL A 1 332 ? 20.540 -38.200 -43.007 1.00 49.81 332 VAL A CA 1
ATOM 2698 C C . VAL A 1 332 ? 19.760 -36.893 -42.909 1.00 49.81 332 VAL A C 1
ATOM 2700 O O . VAL A 1 332 ? 18.759 -36.874 -42.158 1.00 49.81 332 VAL A O 1
#

Secondary structure (DSSP, 8-state):
-HHHHHHHHTTS-HHHIIIIIT--HHHHTTS---HHHHHHHHH-HHHHHHHHHHHHHHTTTGGGPPPP---SSGGGSHHHHHHHHHHHHHHHHHT-TTHHHHHHHHHHHHHHHHHHHHHHH--S--S-HHHHHHHHT-SSHHHHHHHGGGHHHHHHHHSPP--TT--HHHHHHHHHHHHHHHHHHHH----SS--HHHHSHHHHHHHHHHHHHHHHTTTT-STT----HHHHHHHHHHHHHHHHHHHHHHHHHT--TTSSPPPPPTTS---------------------PPP----------------------------------------

pLDDT: mean 77.7, std 23.54, range [26.83, 98.56]

Organism: NCBI:txid297713

Radius of gyration: 28.25 Å; chains: 1; bounding box: 44×84×92 Å